Protein AF-A0A1D2MLX6-F1 (afdb_monomer_lite)

InterPro domains:
  IPR011993 PH-like domain superfamily [G3DSA:2.30.29.30] (56-150)
  IPR015482 Syntrophin [PTHR10554] (2-254)

Organism: Orchesella cincta (NCBI:txid48709)

Structure (mmCIF, N/CA/C/O backbone):
data_AF-A0A1D2MLX6-F1
#
_entry.id   AF-A0A1D2MLX6-F1
#
loop_
_atom_site.group_PDB
_atom_site.id
_atom_site.type_symbol
_atom_site.label_atom_id
_atom_site.label_alt_id
_atom_site.label_comp_id
_atom_site.label_asym_id
_atom_site.label_entity_id
_atom_site.label_seq_id
_atom_site.pdbx_PDB_ins_code
_atom_site.Cartn_x
_atom_site.Cartn_y
_atom_site.Cartn_z
_atom_site.occupancy
_atom_site.B_iso_or_equiv
_atom_site.auth_seq_id
_atom_site.auth_comp_id
_atom_site.auth_asym_id
_atom_site.auth_atom_id
_atom_site.pdbx_PDB_model_num
ATOM 1 N N . MET A 1 1 ? -20.801 15.392 20.485 1.00 75.19 1 MET A N 1
ATOM 2 C CA . MET A 1 1 ? -21.095 15.851 21.862 1.00 75.19 1 MET A CA 1
ATOM 3 C C . MET A 1 1 ? -22.462 15.341 22.253 1.00 75.19 1 MET A C 1
ATOM 5 O O . MET A 1 1 ? -23.341 15.331 21.396 1.00 75.19 1 MET A O 1
ATOM 9 N N . ILE A 1 2 ? -22.629 14.982 23.520 1.00 76.12 2 ILE A N 1
ATOM 10 C CA . ILE A 1 2 ? -23.908 14.597 24.123 1.00 76.12 2 ILE A CA 1
ATOM 11 C C . ILE A 1 2 ? -24.163 15.576 25.269 1.00 76.12 2 ILE A C 1
ATOM 13 O O . ILE A 1 2 ? -23.283 15.767 26.107 1.00 76.12 2 ILE A O 1
ATOM 17 N N . ASN A 1 3 ? -25.315 16.248 25.272 1.00 78.06 3 ASN A N 1
ATOM 18 C CA . ASN A 1 3 ? -25.749 17.173 26.331 1.00 78.06 3 ASN A CA 1
ATOM 19 C C . ASN A 1 3 ? -24.685 18.219 26.720 1.00 78.06 3 ASN A C 1
ATOM 21 O O . ASN A 1 3 ? -24.426 18.472 27.891 1.00 78.06 3 ASN A O 1
ATOM 25 N N . GLY A 1 4 ? -24.017 18.805 25.720 1.00 72.44 4 GLY A N 1
ATOM 26 C CA . GLY A 1 4 ? -22.979 19.822 25.937 1.00 72.44 4 GLY A CA 1
ATOM 27 C C . GLY A 1 4 ? -21.588 19.277 26.286 1.00 72.44 4 GLY A C 1
ATOM 28 O O . GLY A 1 4 ? -20.631 20.047 26.270 1.00 72.44 4 GLY A O 1
ATOM 29 N N . ARG A 1 5 ? -21.425 17.964 26.504 1.00 74.25 5 ARG A N 1
ATOM 30 C CA . ARG A 1 5 ? -20.126 17.334 26.788 1.00 74.25 5 ARG A CA 1
ATOM 31 C C . ARG A 1 5 ? -19.517 16.691 25.542 1.00 74.25 5 ARG A C 1
ATOM 33 O O . ARG A 1 5 ? -20.191 16.017 24.756 1.00 74.25 5 ARG A O 1
ATOM 40 N N . LYS A 1 6 ? -18.220 16.911 25.330 1.00 77.38 6 LYS A N 1
ATOM 41 C CA . LYS A 1 6 ? -17.452 16.242 24.272 1.00 77.38 6 LYS A CA 1
ATOM 42 C C . LYS A 1 6 ? -17.155 14.805 24.723 1.00 77.38 6 LYS A C 1
ATOM 44 O O . LYS A 1 6 ? -16.666 14.610 25.826 1.00 77.38 6 LYS A O 1
ATOM 49 N N . ILE A 1 7 ? -17.492 13.830 23.881 1.00 73.31 7 ILE A N 1
ATOM 50 C CA . ILE A 1 7 ? -17.374 12.385 24.162 1.00 73.31 7 ILE A CA 1
ATOM 51 C C . ILE A 1 7 ? -16.462 11.679 23.147 1.00 73.31 7 ILE A C 1
ATOM 53 O O . ILE A 1 7 ? -16.613 10.500 22.876 1.00 73.31 7 ILE A O 1
ATOM 57 N N . THR A 1 8 ? -15.554 12.425 22.518 1.00 66.94 8 THR A N 1
ATOM 58 C CA . THR A 1 8 ? -14.702 11.945 21.416 1.00 66.94 8 THR A CA 1
ATOM 59 C C . THR A 1 8 ? -13.702 10.862 21.820 1.00 66.94 8 THR A C 1
ATOM 61 O O . THR A 1 8 ? -13.172 10.209 20.932 1.00 66.94 8 THR A O 1
ATOM 64 N N . ASN A 1 9 ? -13.488 10.658 23.124 1.00 69.88 9 ASN A N 1
ATOM 65 C CA . ASN A 1 9 ? -12.500 9.728 23.679 1.00 69.88 9 ASN A CA 1
ATOM 66 C C . ASN A 1 9 ? -13.151 8.637 24.553 1.00 69.88 9 ASN A C 1
ATOM 68 O O . ASN A 1 9 ? -12.472 8.050 25.388 1.00 6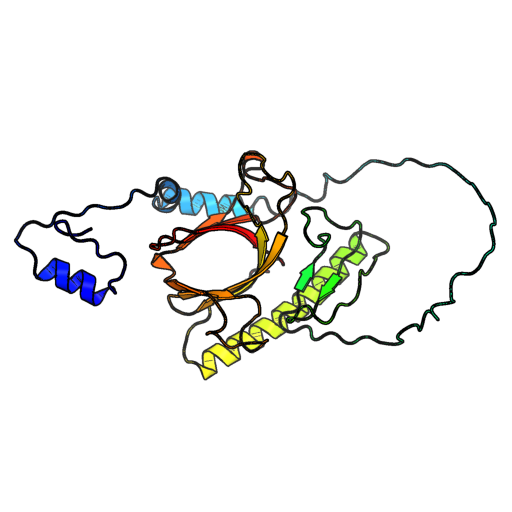9.88 9 ASN A O 1
ATOM 72 N N . LEU A 1 10 ? -14.466 8.429 24.426 1.00 72.44 10 LEU A N 1
ATOM 73 C CA . LEU A 1 10 ? -15.176 7.361 25.132 1.00 72.44 10 LEU A CA 1
ATOM 74 C C . LEU A 1 10 ? -15.302 6.135 24.230 1.00 72.44 10 LEU A C 1
ATOM 76 O O . LEU A 1 10 ? -15.501 6.277 23.020 1.00 72.44 10 LEU A O 1
ATOM 80 N N . ASP A 1 11 ? -15.220 4.950 24.828 1.00 70.81 11 ASP A N 1
ATOM 81 C CA . ASP A 1 11 ? -15.586 3.710 24.147 1.00 70.81 11 ASP A CA 1
ATOM 82 C C . ASP A 1 11 ? -17.115 3.603 23.957 1.00 70.81 11 ASP A C 1
ATOM 84 O O . ASP A 1 11 ? -17.891 4.465 24.389 1.00 70.81 11 ASP A O 1
ATOM 88 N N . HIS A 1 12 ? -17.550 2.563 23.241 1.00 72.69 12 HIS A N 1
ATOM 89 C CA . HIS A 1 12 ? -18.963 2.355 22.927 1.00 72.69 12 HIS A CA 1
ATOM 90 C C . HIS A 1 12 ? -19.825 2.231 24.188 1.00 72.69 12 HIS A C 1
ATOM 92 O O . HIS A 1 12 ? -20.845 2.912 24.293 1.00 72.69 12 HIS A O 1
ATOM 98 N N . ASP A 1 13 ? -19.400 1.413 25.147 1.00 77.31 13 ASP A N 1
ATOM 99 C CA . ASP A 1 13 ? -20.187 1.091 26.337 1.00 77.31 13 ASP A CA 1
ATOM 100 C C . ASP A 1 13 ? -20.323 2.313 27.249 1.00 77.31 13 ASP A C 1
ATOM 102 O O . ASP A 1 13 ? -21.420 2.633 27.707 1.00 77.31 13 ASP A O 1
ATOM 106 N N . GLN A 1 14 ? -19.247 3.084 27.410 1.00 77.69 14 GLN A N 1
ATOM 107 C CA . GLN A 1 14 ? -19.256 4.362 28.118 1.00 77.69 14 GLN A CA 1
ATOM 108 C C . GLN A 1 14 ? -20.171 5.374 27.428 1.00 77.69 14 GLN A C 1
ATOM 110 O O . GLN A 1 14 ? -20.952 6.063 28.086 1.00 77.69 14 GLN A O 1
ATOM 115 N N . ALA A 1 15 ? -20.111 5.486 26.098 1.00 75.75 15 ALA A N 1
ATOM 116 C CA . ALA A 1 15 ? -20.992 6.384 25.356 1.00 75.75 15 ALA A CA 1
ATOM 117 C C . ALA A 1 15 ? -22.474 5.991 25.508 1.00 75.75 15 ALA A C 1
ATOM 119 O O . ALA A 1 15 ? -23.323 6.874 25.651 1.00 75.75 15 ALA A O 1
ATOM 120 N N . VAL A 1 16 ? -22.779 4.689 25.522 1.00 77.62 16 VAL A N 1
ATOM 121 C CA . VAL A 1 16 ? -24.127 4.142 25.751 1.00 77.62 16 VAL A CA 1
ATOM 122 C C . VAL A 1 16 ? -24.597 4.402 27.180 1.00 77.62 16 VAL A C 1
ATOM 124 O O . VAL A 1 16 ? -25.736 4.824 27.379 1.00 77.62 16 VAL A O 1
ATOM 127 N N . GLU A 1 17 ? -23.732 4.241 28.178 1.00 80.31 17 GLU A N 1
ATOM 128 C CA . GLU A 1 17 ? -24.044 4.564 29.572 1.00 80.31 17 GLU A CA 1
ATOM 129 C C . GLU A 1 17 ? -24.386 6.055 29.733 1.00 80.31 17 GLU A C 1
ATOM 131 O O . GLU A 1 17 ? -25.405 6.405 30.329 1.00 80.31 17 GLU A O 1
ATOM 136 N N . TYR A 1 18 ? -23.621 6.949 29.098 1.00 74.81 18 TYR A N 1
ATOM 137 C CA . TYR A 1 18 ? -23.920 8.387 29.092 1.00 74.81 18 TYR A CA 1
ATOM 138 C C . TYR A 1 18 ? -25.253 8.739 28.421 1.00 74.81 18 TYR A C 1
ATOM 140 O O . TYR A 1 18 ? -25.893 9.718 28.815 1.00 74.81 18 TYR A O 1
ATOM 148 N N . LEU A 1 19 ? -25.673 7.970 27.415 1.00 72.56 19 LEU A N 1
ATOM 149 C CA . LEU A 1 19 ? -26.982 8.124 26.781 1.00 72.56 19 LEU A CA 1
ATOM 150 C C . LEU A 1 19 ? -28.104 7.626 27.699 1.00 72.56 19 LEU A C 1
ATOM 152 O O . LEU A 1 19 ? -29.110 8.318 27.848 1.00 72.56 19 LEU A O 1
ATOM 156 N N . ASN A 1 20 ? -27.903 6.486 28.362 1.00 71.44 20 ASN A N 1
ATOM 157 C CA . ASN A 1 20 ? -28.884 5.872 29.260 1.00 71.44 20 ASN A CA 1
ATOM 158 C C . ASN A 1 20 ? -29.116 6.665 30.554 1.00 71.44 20 ASN A C 1
ATOM 160 O O . ASN A 1 20 ? -30.207 6.608 31.113 1.00 71.44 20 ASN A O 1
ATOM 164 N N . VAL A 1 21 ? -28.117 7.413 31.030 1.00 66.44 21 VAL A N 1
ATOM 165 C CA . VAL A 1 21 ? -28.223 8.225 32.259 1.00 66.44 21 VAL A CA 1
ATOM 166 C C . VAL A 1 21 ? -28.873 9.591 32.000 1.00 66.44 21 VAL A C 1
ATOM 168 O O . VAL A 1 21 ? -29.318 10.265 32.931 1.00 66.44 21 VAL A O 1
ATOM 171 N N . SER A 1 22 ? -28.946 10.036 30.745 1.00 59.28 22 SER A N 1
ATOM 172 C CA . SER A 1 22 ? -29.505 11.351 30.442 1.00 59.28 22 SER A CA 1
ATOM 173 C C . SER A 1 22 ? -31.033 11.393 30.529 1.00 59.28 22 SER A C 1
ATOM 175 O O . SER A 1 22 ? -31.724 10.430 30.220 1.00 59.28 22 SER A O 1
ATOM 177 N N . THR A 1 23 ? -31.545 12.541 30.985 1.00 59.06 23 THR A N 1
ATOM 178 C CA . THR A 1 23 ? -32.959 12.957 30.991 1.00 59.06 23 THR A CA 1
ATOM 179 C C . THR A 1 23 ? -33.746 12.482 29.759 1.00 59.06 23 THR A C 1
ATOM 181 O O . THR A 1 23 ? -33.137 12.251 28.719 1.00 59.06 23 THR A O 1
ATOM 184 N N . PRO A 1 24 ? -35.097 12.458 29.785 1.00 74.56 24 PRO A N 1
ATOM 185 C CA . PRO A 1 24 ? -35.929 11.985 28.661 1.00 74.56 24 PRO A CA 1
ATOM 186 C C . PRO A 1 24 ? -35.691 12.694 27.313 1.00 74.56 24 PRO A C 1
ATOM 188 O O . PRO A 1 24 ? -36.262 12.296 26.301 1.00 74.56 24 PRO A O 1
ATOM 191 N N . MET A 1 25 ? -34.859 13.738 27.282 1.00 65.81 25 MET A N 1
ATOM 192 C CA . MET A 1 25 ? -34.360 14.358 26.069 1.00 65.81 25 MET A CA 1
ATOM 193 C C . MET A 1 25 ? -32.825 14.356 26.033 1.00 65.81 25 MET A C 1
ATOM 195 O O . MET A 1 25 ? -32.167 14.775 26.989 1.00 65.81 25 MET A O 1
ATOM 199 N N . VAL A 1 26 ? -32.274 13.941 24.889 1.00 74.12 26 VAL A N 1
ATOM 200 C CA . VAL A 1 26 ? -30.835 13.910 24.599 1.00 74.12 26 VAL A CA 1
ATOM 201 C C . VAL A 1 26 ? -30.520 14.894 23.478 1.00 74.12 26 VAL A C 1
ATOM 203 O O . VAL A 1 26 ? -31.109 14.834 22.401 1.00 74.12 26 VAL A O 1
ATOM 206 N N . THR A 1 27 ? -29.561 15.791 23.704 1.00 76.12 27 THR A N 1
ATOM 207 C CA . THR A 1 27 ? -29.057 16.719 22.683 1.00 76.12 27 THR A CA 1
ATOM 208 C C . THR A 1 27 ? -27.744 16.206 22.103 1.00 76.12 27 THR A C 1
ATOM 210 O O . THR A 1 27 ? -26.714 16.195 22.783 1.00 76.12 27 THR A O 1
ATOM 213 N N . LEU A 1 28 ? -27.760 15.829 20.824 1.00 78.56 28 LEU A N 1
ATOM 214 C CA . LEU A 1 28 ? -26.581 15.373 20.090 1.00 78.56 28 LEU A CA 1
ATOM 215 C C . LEU A 1 28 ? -26.043 16.486 19.189 1.00 78.56 28 LEU A C 1
ATOM 217 O O . LEU A 1 28 ? -26.745 16.996 18.320 1.00 78.56 28 LEU A O 1
ATOM 221 N N . LYS A 1 29 ? -24.765 16.834 19.357 1.00 72.38 29 LYS A N 1
ATOM 222 C CA . LYS A 1 29 ? -24.038 17.701 18.417 1.00 72.38 29 LYS A CA 1
ATOM 223 C C . LYS A 1 29 ? -23.021 16.859 17.663 1.00 72.38 29 LYS A C 1
ATOM 225 O O . LYS A 1 29 ? -22.012 16.439 18.239 1.00 72.38 29 LYS A O 1
ATOM 230 N N . LEU A 1 30 ? -23.315 16.591 16.398 1.00 72.19 30 LEU A N 1
ATOM 231 C CA . LEU A 1 30 ? -22.497 15.773 15.507 1.00 72.19 30 LEU A CA 1
ATOM 232 C C . LEU A 1 30 ? -21.555 16.669 14.696 1.00 72.19 30 LEU A C 1
ATOM 234 O O . LEU A 1 30 ? -21.905 17.798 14.348 1.00 72.19 30 LEU A O 1
ATOM 238 N N . LYS A 1 31 ? -20.356 16.170 14.384 1.00 66.94 31 LYS A N 1
ATOM 239 C CA . LYS A 1 31 ? -19.510 16.780 13.356 1.00 66.94 31 LYS A CA 1
ATOM 240 C C . LYS A 1 31 ? -20.046 16.303 12.010 1.00 66.94 31 LYS A C 1
ATOM 242 O O . LYS A 1 31 ? -20.083 15.104 11.757 1.00 66.94 31 LYS A O 1
ATOM 247 N N . TYR A 1 32 ? -20.512 17.231 11.183 1.00 62.03 32 TYR A N 1
ATOM 248 C CA . TYR A 1 32 ? -20.969 16.898 9.840 1.00 62.03 32 TYR A CA 1
ATOM 249 C C . TYR A 1 32 ? -19.759 16.558 8.965 1.00 62.03 32 TYR A C 1
ATOM 251 O O . TYR A 1 32 ? -18.824 17.353 8.861 1.00 62.03 32 TYR A O 1
ATOM 259 N N . PHE A 1 33 ? -19.780 15.375 8.353 1.00 59.44 33 PHE A N 1
ATOM 260 C CA . PHE A 1 33 ? -18.752 14.902 7.429 1.00 59.44 33 PHE A CA 1
ATOM 261 C C . PHE A 1 33 ? -19.329 14.886 6.006 1.00 59.44 33 PHE A C 1
ATOM 263 O O . PHE A 1 33 ? -19.841 13.856 5.567 1.00 59.44 33 PHE A O 1
ATOM 270 N N . PRO A 1 34 ? -19.288 16.016 5.272 1.00 58.28 34 PRO A N 1
ATOM 271 C CA . PRO A 1 34 ? -19.905 16.127 3.947 1.00 58.28 34 PRO A CA 1
ATOM 272 C C . PRO A 1 34 ? -19.367 15.094 2.951 1.00 58.28 34 PRO A C 1
ATOM 274 O O . PRO A 1 34 ? -20.120 14.599 2.116 1.00 58.28 34 PRO A O 1
ATOM 277 N N . THR A 1 35 ? -18.094 14.717 3.081 1.00 54.47 35 THR A N 1
ATOM 278 C CA . THR A 1 35 ? -17.429 13.719 2.235 1.00 54.47 35 THR A CA 1
ATOM 279 C C . 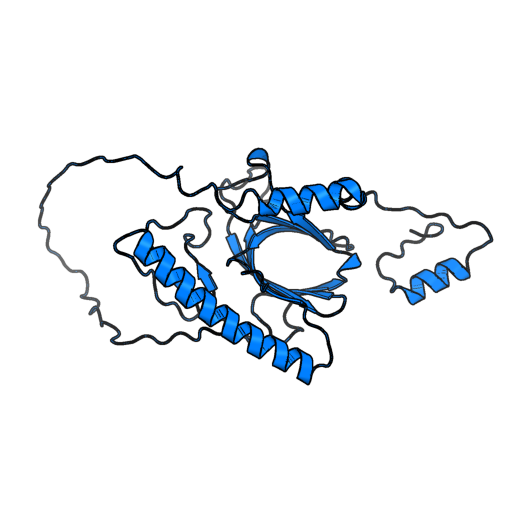THR A 1 35 ? -17.970 12.301 2.433 1.00 54.47 35 THR A C 1
ATOM 281 O O . THR A 1 35 ? -17.820 11.481 1.539 1.00 54.47 35 THR A O 1
ATOM 284 N N . ALA A 1 36 ? -18.627 12.004 3.562 1.00 57.06 36 ALA A N 1
ATOM 285 C CA . ALA A 1 36 ? -19.203 10.687 3.844 1.00 57.06 36 ALA A CA 1
ATOM 286 C C . ALA A 1 36 ? -20.579 10.474 3.178 1.00 57.06 36 ALA A C 1
ATOM 288 O O . ALA A 1 36 ? -21.039 9.343 3.052 1.00 57.06 36 ALA A O 1
ATOM 289 N N . LYS A 1 37 ? -21.242 11.549 2.725 1.00 60.41 37 LYS A N 1
ATOM 290 C CA . LYS A 1 37 ? -22.614 11.520 2.187 1.00 60.41 37 LYS A CA 1
ATOM 291 C C . LYS A 1 37 ? -22.839 10.514 1.038 1.00 60.41 37 LYS A C 1
ATOM 293 O O . LYS A 1 37 ? -23.876 9.855 1.073 1.00 60.41 37 LYS A O 1
ATOM 298 N N . PRO A 1 38 ? -21.918 10.338 0.067 1.00 55.31 38 PRO A N 1
ATOM 299 C CA . PRO A 1 38 ? -22.094 9.359 -1.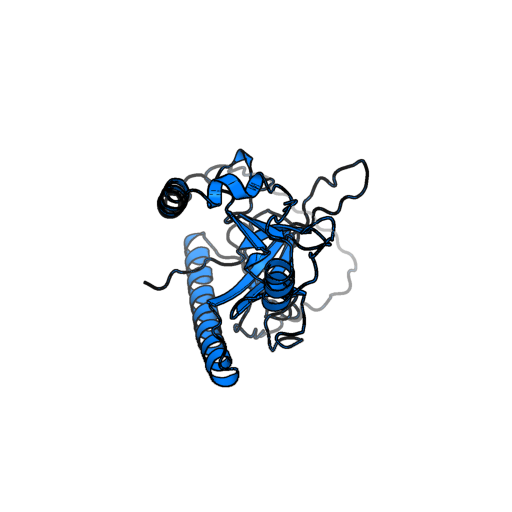011 1.00 55.31 38 PRO A CA 1
ATOM 300 C C . PRO A 1 38 ? -22.075 7.901 -0.527 1.00 55.31 38 PRO A C 1
ATOM 302 O O . PRO A 1 38 ? -22.683 7.034 -1.144 1.00 55.31 38 PRO A O 1
ATOM 305 N N . PHE A 1 39 ? -21.402 7.632 0.595 1.00 51.25 39 PHE A N 1
ATOM 306 C CA . PHE A 1 39 ? -21.172 6.283 1.128 1.00 51.25 39 PHE A CA 1
ATOM 307 C C . PHE A 1 39 ? -22.304 5.780 2.025 1.00 51.25 39 PHE A C 1
ATOM 309 O O . PHE A 1 39 ? -22.342 4.605 2.366 1.00 51.25 39 PHE A O 1
ATOM 316 N N . LEU A 1 40 ? -23.220 6.669 2.411 1.00 56.62 40 LEU A N 1
ATOM 317 C CA . LEU A 1 40 ? -24.357 6.356 3.277 1.00 56.62 40 LEU A CA 1
ATOM 318 C C . LEU A 1 40 ? -25.633 6.040 2.483 1.00 56.62 40 LEU A C 1
ATOM 320 O O . LEU A 1 40 ? -26.647 5.702 3.092 1.00 56.62 40 LEU A O 1
ATOM 324 N N . SER A 1 41 ? -25.612 6.167 1.147 1.00 55.53 41 SER A N 1
ATOM 325 C CA . SER A 1 41 ? -26.752 5.797 0.304 1.00 55.53 41 SER A CA 1
ATOM 326 C C . SER A 1 41 ? -26.545 4.398 -0.308 1.00 55.53 41 SER A C 1
ATOM 328 O O . SER A 1 41 ? -25.585 4.195 -1.060 1.00 55.53 41 SER A O 1
ATOM 330 N N . PRO A 1 42 ? -27.436 3.425 -0.026 1.00 49.66 42 PRO A N 1
ATOM 331 C CA . PRO A 1 42 ? -27.297 2.052 -0.522 1.00 49.66 42 PRO A CA 1
ATOM 332 C C . PRO A 1 42 ? -27.215 1.969 -2.054 1.00 49.66 42 PRO A C 1
ATOM 334 O O . PRO A 1 42 ? -26.480 1.162 -2.612 1.00 49.66 42 PRO A O 1
ATOM 337 N N . THR A 1 43 ? -27.931 2.853 -2.753 1.00 49.19 43 THR A N 1
ATOM 338 C CA . THR A 1 43 ? -28.001 2.881 -4.221 1.00 49.19 43 THR A CA 1
ATOM 339 C C . THR A 1 43 ? -26.717 3.403 -4.875 1.00 49.19 43 THR A C 1
ATOM 341 O O . THR A 1 43 ? -26.414 3.027 -6.003 1.00 49.19 43 THR A O 1
ATOM 344 N N . GLN A 1 44 ? -25.935 4.255 -4.199 1.00 51.19 44 GLN A N 1
ATOM 345 C CA . GLN A 1 44 ? -24.649 4.728 -4.733 1.00 51.19 44 GLN A CA 1
ATOM 346 C C . GLN A 1 44 ? -23.503 3.763 -4.424 1.00 51.19 44 GLN A C 1
ATOM 348 O O . GLN A 1 44 ? -22.587 3.670 -5.234 1.00 51.19 44 GLN A O 1
ATOM 353 N N . GLN A 1 45 ? -23.567 3.001 -3.323 1.00 49.62 45 GLN A N 1
ATOM 354 C CA . GLN A 1 45 ? -22.585 1.946 -3.038 1.00 49.62 45 GLN A CA 1
ATOM 355 C C . GLN A 1 45 ? -22.544 0.896 -4.158 1.00 49.62 45 GLN A C 1
ATOM 357 O O . GLN A 1 45 ? -21.463 0.575 -4.643 1.00 49.62 45 GLN A O 1
ATOM 362 N N . GLN A 1 46 ? -23.710 0.433 -4.621 1.00 43.75 46 GLN A N 1
ATOM 363 C CA . GLN A 1 46 ? -23.817 -0.572 -5.685 1.00 43.75 46 GLN A CA 1
ATOM 364 C C . GLN A 1 46 ? -23.236 -0.071 -7.024 1.00 43.75 46 GLN A C 1
ATOM 366 O O . GLN A 1 46 ? -22.415 -0.744 -7.640 1.00 43.75 46 GLN A O 1
ATOM 371 N N . ASN A 1 47 ? -23.573 1.162 -7.421 1.00 45.31 47 ASN A N 1
ATOM 372 C CA . ASN A 1 47 ? -23.083 1.767 -8.667 1.00 45.31 47 ASN A CA 1
ATOM 373 C C . ASN A 1 47 ? -21.571 2.068 -8.639 1.00 45.31 47 ASN A C 1
ATOM 375 O O . ASN A 1 47 ? -20.899 1.971 -9.667 1.00 45.31 47 ASN A O 1
ATOM 379 N N . LEU A 1 48 ? -21.015 2.421 -7.472 1.00 44.34 48 LEU A N 1
ATOM 380 C CA . LEU A 1 48 ? -19.569 2.590 -7.308 1.00 44.34 48 LEU A CA 1
ATOM 381 C C . LEU A 1 48 ? -18.849 1.251 -7.496 1.00 44.34 48 LEU A C 1
ATOM 383 O O . LEU A 1 48 ? -17.894 1.193 -8.261 1.00 44.34 48 LEU A O 1
ATOM 387 N N . ILE A 1 49 ? -19.339 0.172 -6.879 1.00 42.25 49 ILE A N 1
ATOM 388 C CA . ILE A 1 49 ? -18.753 -1.173 -7.000 1.00 42.25 49 ILE A CA 1
ATOM 389 C C . ILE A 1 49 ? -18.785 -1.667 -8.457 1.00 42.25 49 ILE A C 1
ATOM 391 O O . ILE A 1 49 ? -17.769 -2.142 -8.955 1.00 42.25 49 ILE A O 1
ATOM 395 N N . GLU A 1 50 ? -19.907 -1.497 -9.162 1.00 33.88 50 GLU A N 1
ATOM 396 C CA . GLU A 1 50 ? -20.077 -1.968 -10.548 1.00 33.88 50 GLU A CA 1
ATOM 397 C C . GLU A 1 50 ? -19.240 -1.168 -11.565 1.00 33.88 50 GLU A C 1
ATOM 399 O O . GLU A 1 50 ? -18.625 -1.751 -12.459 1.00 33.88 50 GLU A O 1
ATOM 404 N N . SER A 1 51 ? -19.118 0.155 -11.395 1.00 41.19 51 SER A N 1
ATOM 405 C CA . SER A 1 51 ? -18.245 0.984 -12.247 1.00 41.19 51 SER A CA 1
ATOM 406 C C . SER A 1 51 ? -16.750 0.675 -12.059 1.00 41.19 51 SER A C 1
ATOM 408 O O . SER A 1 51 ? -15.996 0.682 -13.034 1.00 41.19 51 SER A O 1
ATOM 410 N N . ASN A 1 52 ? -16.339 0.313 -10.837 1.00 38.25 52 ASN A N 1
ATOM 411 C CA . ASN A 1 52 ? -14.956 -0.035 -10.490 1.00 38.25 52 ASN A CA 1
ATOM 412 C C . ASN A 1 52 ? -14.465 -1.338 -11.147 1.00 38.25 52 ASN A C 1
ATOM 414 O O . ASN A 1 52 ? -13.264 -1.491 -11.345 1.00 38.25 52 ASN A O 1
ATOM 418 N N . LEU A 1 53 ? -15.373 -2.258 -11.496 1.00 34.28 53 LEU A N 1
ATOM 419 C CA . LEU A 1 53 ? -15.054 -3.521 -12.181 1.00 34.28 53 LEU A CA 1
ATOM 420 C C . LEU A 1 53 ? -14.871 -3.334 -13.696 1.00 34.28 53 LEU A C 1
ATOM 422 O O . LEU A 1 53 ? -14.043 -3.997 -14.309 1.00 34.28 53 LEU A O 1
ATOM 426 N N . SER A 1 54 ? -15.632 -2.420 -14.303 1.00 30.94 54 SER A N 1
ATOM 427 C CA . SER A 1 54 ? -15.689 -2.247 -15.765 1.00 30.94 54 SER A CA 1
ATOM 428 C C . SER A 1 54 ? -14.578 -1.378 -16.370 1.00 30.94 54 SER A C 1
ATOM 430 O O . SER A 1 54 ? -14.293 -1.487 -17.559 1.00 30.94 54 SER A O 1
ATOM 432 N N . ASN A 1 55 ? -13.925 -0.530 -15.570 1.00 31.25 55 ASN A N 1
ATOM 433 C CA . ASN A 1 55 ? -12.893 0.402 -16.048 1.00 31.25 55 ASN A CA 1
ATOM 434 C C . ASN A 1 55 ? -11.466 -0.191 -16.010 1.00 31.25 55 ASN A C 1
ATOM 436 O O . ASN A 1 55 ? -10.484 0.528 -16.187 1.00 31.25 55 ASN A O 1
ATOM 440 N N . TRP A 1 56 ? -11.363 -1.491 -15.724 1.00 41.38 56 TRP A N 1
ATOM 441 C CA . TRP A 1 56 ? -10.127 -2.226 -15.450 1.00 41.38 56 TRP A CA 1
ATOM 442 C C . TRP A 1 56 ? -9.404 -2.716 -16.722 1.00 41.38 56 TRP A C 1
ATOM 444 O O . TRP A 1 56 ? -8.177 -2.701 -16.765 1.00 41.38 56 TRP A O 1
ATOM 454 N N . ASP A 1 57 ? -10.142 -3.069 -17.782 1.00 32.94 57 ASP A N 1
ATOM 455 C CA . ASP A 1 57 ? -9.581 -3.709 -18.990 1.00 32.94 57 ASP A CA 1
ATOM 456 C C . ASP A 1 57 ? -9.147 -2.730 -20.103 1.00 32.94 57 ASP A C 1
ATOM 458 O O . ASP A 1 57 ? -8.571 -3.143 -21.106 1.00 32.94 57 ASP A O 1
ATOM 462 N N . ALA A 1 58 ? -9.410 -1.425 -19.971 1.00 34.19 58 ALA A N 1
ATOM 463 C CA . ALA A 1 58 ? -9.375 -0.501 -21.115 1.00 34.19 58 ALA A CA 1
ATOM 464 C C . ALA A 1 58 ? -8.091 0.345 -21.284 1.00 34.19 58 ALA A C 1
ATOM 466 O O . ALA A 1 58 ? -8.056 1.216 -22.151 1.00 34.19 58 ALA A O 1
ATOM 467 N N . VAL A 1 59 ? -7.036 0.152 -20.481 1.00 43.81 59 VAL A N 1
ATOM 468 C CA . VAL A 1 59 ? -5.912 1.124 -20.409 1.00 43.81 59 VAL A CA 1
ATOM 469 C C . VAL A 1 59 ? -4.608 0.629 -21.059 1.00 43.81 59 VAL A C 1
ATOM 471 O O . VAL A 1 59 ? -3.537 1.167 -20.791 1.00 43.81 59 VAL A O 1
ATOM 474 N N . GLU A 1 60 ? -4.664 -0.362 -21.955 1.00 40.00 60 GLU A N 1
ATOM 475 C CA . GLU A 1 60 ? -3.468 -0.816 -22.693 1.00 40.00 60 GLU A CA 1
ATOM 476 C C . GLU A 1 60 ? -3.161 0.006 -23.968 1.00 40.00 60 GLU A C 1
ATOM 478 O O . GLU A 1 60 ? -2.048 -0.057 -24.481 1.00 40.00 60 GLU A O 1
ATOM 483 N N . GLU A 1 61 ? -4.081 0.854 -24.455 1.00 36.69 61 GLU A N 1
ATOM 484 C CA . GLU A 1 61 ? -3.925 1.516 -25.770 1.00 36.69 61 GLU A CA 1
ATOM 485 C C . GLU A 1 61 ? -3.385 2.964 -25.770 1.00 36.69 61 GLU A C 1
ATOM 487 O O . GLU A 1 61 ? -3.138 3.519 -26.840 1.00 36.69 61 GLU A O 1
ATOM 492 N N . ALA A 1 62 ? -3.135 3.607 -24.623 1.00 36.31 62 ALA A N 1
ATOM 493 C CA . ALA A 1 62 ? -2.805 5.046 -24.611 1.00 36.31 62 ALA A CA 1
ATOM 494 C C . ALA A 1 62 ? -1.299 5.401 -24.596 1.00 36.31 62 ALA A C 1
ATOM 496 O O . ALA A 1 62 ? -0.953 6.577 -24.708 1.00 36.31 62 ALA A O 1
ATOM 497 N N . ALA A 1 63 ? -0.387 4.430 -24.484 1.00 36.62 63 ALA A N 1
ATOM 498 C CA . ALA A 1 63 ? 1.061 4.681 -24.411 1.00 36.62 63 ALA A CA 1
ATOM 499 C C . ALA A 1 63 ? 1.782 4.341 -25.728 1.00 36.62 63 ALA A C 1
ATOM 501 O O . ALA A 1 63 ? 2.736 3.567 -25.758 1.00 36.62 63 ALA A O 1
ATOM 502 N N . GLY A 1 64 ? 1.316 4.916 -26.836 1.00 32.97 64 GLY A N 1
ATOM 503 C CA . GLY A 1 64 ? 1.952 4.797 -28.144 1.00 32.97 64 GLY A CA 1
ATOM 504 C C . GLY A 1 64 ? 2.321 6.165 -28.709 1.00 32.97 64 GLY A C 1
ATOM 505 O O . GLY A 1 64 ? 1.454 7.026 -28.815 1.00 32.97 64 GLY A O 1
ATOM 506 N N . HIS A 1 65 ? 3.573 6.282 -29.165 1.00 33.38 65 HIS A N 1
ATOM 507 C CA . HIS A 1 65 ? 4.205 7.373 -29.929 1.00 33.38 65 HIS A CA 1
ATOM 508 C C . HIS A 1 65 ? 5.034 8.371 -29.113 1.00 33.38 65 HIS A C 1
ATOM 510 O O . HIS A 1 65 ? 4.508 9.308 -28.531 1.00 33.38 65 HIS A O 1
ATOM 516 N N . ASN A 1 66 ? 6.361 8.193 -29.168 1.00 32.72 66 ASN A N 1
ATOM 517 C CA . ASN A 1 66 ? 7.302 9.224 -29.625 1.00 32.72 66 ASN A CA 1
ATOM 518 C C . ASN A 1 66 ? 8.659 8.573 -29.960 1.00 32.72 66 ASN A C 1
ATOM 520 O O . ASN A 1 66 ? 9.473 8.302 -29.082 1.00 32.72 66 ASN A O 1
ATOM 524 N N . ASN A 1 67 ? 8.888 8.319 -31.252 1.00 32.69 67 ASN A N 1
ATOM 525 C CA . ASN A 1 67 ? 10.205 8.011 -31.811 1.00 32.69 67 ASN A CA 1
ATOM 526 C C . ASN A 1 67 ? 10.909 9.330 -32.153 1.00 32.69 67 ASN A C 1
ATOM 528 O O . ASN A 1 67 ? 10.392 10.105 -32.955 1.00 32.69 67 ASN A O 1
ATOM 532 N N . ALA A 1 68 ? 12.111 9.543 -31.623 1.00 31.67 68 ALA A N 1
ATOM 533 C CA . ALA A 1 68 ? 13.055 10.512 -32.167 1.00 31.67 68 ALA A CA 1
ATOM 534 C C . ALA A 1 68 ? 14.468 9.915 -32.140 1.00 31.67 68 ALA A C 1
ATOM 536 O O . ALA A 1 68 ? 15.120 9.810 -31.106 1.00 31.67 68 ALA A O 1
ATOM 537 N N . THR A 1 69 ? 14.911 9.488 -33.318 1.00 32.53 69 THR A N 1
ATOM 538 C CA . THR A 1 69 ? 16.291 9.134 -33.652 1.00 32.53 69 THR A CA 1
ATOM 539 C C . THR A 1 69 ? 17.121 10.411 -33.815 1.00 32.53 69 THR A C 1
ATOM 541 O O . THR A 1 69 ? 16.643 11.354 -34.440 1.00 32.53 69 THR A O 1
ATOM 544 N N . THR A 1 70 ? 18.363 10.432 -33.318 1.00 30.92 70 THR A N 1
ATOM 545 C CA . THR A 1 70 ? 19.617 10.799 -34.032 1.00 30.92 70 THR A CA 1
ATOM 546 C C . THR A 1 70 ? 20.712 11.274 -33.069 1.00 30.92 70 THR A C 1
ATOM 548 O O . THR A 1 70 ? 20.444 12.008 -32.126 1.00 30.92 70 THR A O 1
ATOM 551 N N . GLY A 1 71 ? 21.967 10.902 -33.365 1.00 29.06 71 GLY A N 1
ATOM 552 C CA . GLY A 1 71 ? 23.138 11.683 -32.946 1.00 29.06 71 GLY A CA 1
ATOM 553 C C . GLY A 1 71 ? 24.337 10.888 -32.434 1.00 29.06 71 GLY A C 1
ATOM 554 O O . GLY A 1 71 ? 24.549 10.787 -31.234 1.00 29.06 71 GLY A O 1
ATOM 555 N N . SER A 1 72 ? 25.152 10.379 -33.358 1.00 33.88 72 SER A N 1
ATOM 556 C CA . SER A 1 72 ? 26.523 9.909 -33.118 1.00 33.88 72 SER A CA 1
ATOM 557 C C . SER A 1 72 ? 27.417 11.019 -32.540 1.00 33.88 72 SER A C 1
ATOM 559 O O . SER A 1 72 ? 27.353 12.155 -33.005 1.00 33.88 72 SER A O 1
ATOM 561 N N . GLY A 1 73 ? 28.315 10.677 -31.611 1.00 28.56 73 GLY A N 1
ATOM 562 C CA . GLY A 1 73 ? 29.347 11.585 -31.106 1.00 28.56 73 GLY A CA 1
ATOM 563 C C . GLY A 1 73 ? 30.308 10.895 -30.142 1.00 28.56 73 GLY A C 1
ATOM 564 O O . GLY A 1 73 ? 30.110 10.931 -28.933 1.00 28.56 73 GLY A O 1
ATOM 565 N N . ALA A 1 74 ? 31.348 10.261 -30.682 1.00 33.47 74 ALA A N 1
ATOM 566 C CA . ALA A 1 74 ? 32.523 9.860 -29.918 1.00 33.47 74 ALA A CA 1
ATOM 567 C C . ALA A 1 74 ? 33.279 11.105 -29.426 1.00 33.47 74 ALA A C 1
ATOM 569 O O . ALA A 1 74 ? 33.432 12.053 -30.193 1.00 33.47 74 ALA A O 1
ATOM 570 N N . ASN A 1 75 ? 33.804 11.075 -28.198 1.00 32.75 75 ASN A N 1
ATOM 571 C CA . ASN A 1 75 ? 35.065 11.736 -27.869 1.00 32.75 75 ASN A CA 1
ATOM 572 C C . ASN A 1 75 ? 35.681 11.172 -26.584 1.00 32.75 75 ASN A C 1
ATOM 574 O O . ASN A 1 75 ? 35.035 11.062 -25.546 1.00 32.75 75 ASN A O 1
ATOM 578 N N . ASN A 1 76 ? 36.961 10.829 -26.708 1.00 36.72 76 ASN A N 1
ATOM 579 C CA . ASN A 1 76 ? 37.852 10.402 -25.643 1.00 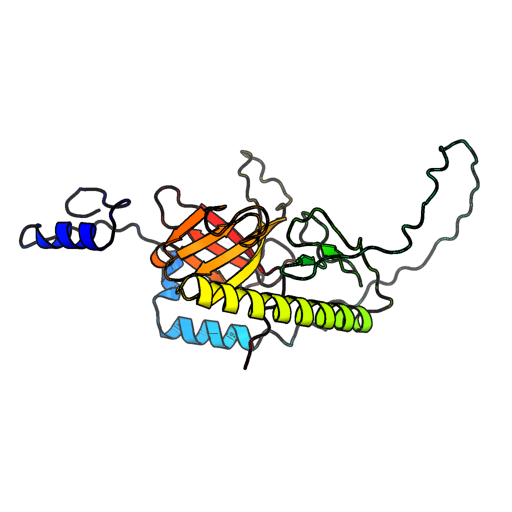36.72 76 ASN A CA 1
ATOM 580 C C . ASN A 1 76 ? 38.251 11.590 -24.765 1.00 36.72 76 ASN A C 1
ATOM 582 O O . ASN A 1 76 ? 38.731 12.595 -25.288 1.00 36.72 76 ASN A O 1
ATOM 586 N N . THR A 1 77 ? 38.230 11.399 -23.448 1.00 32.56 77 THR A N 1
ATOM 587 C CA . THR A 1 77 ? 39.120 12.125 -22.534 1.00 32.56 77 THR A CA 1
ATOM 588 C C . THR A 1 77 ? 39.422 11.265 -21.313 1.00 32.56 77 THR A C 1
ATOM 590 O O . THR A 1 77 ? 38.572 10.983 -20.476 1.00 32.56 77 THR A O 1
ATOM 593 N N . THR A 1 78 ? 40.674 10.831 -21.236 1.00 36.22 78 THR A N 1
ATOM 594 C CA . THR A 1 78 ? 41.310 10.216 -20.074 1.00 36.22 78 THR A CA 1
ATOM 595 C C . THR A 1 78 ? 41.507 11.261 -18.975 1.00 36.22 78 THR A C 1
ATOM 597 O O . THR A 1 78 ? 42.105 12.299 -19.253 1.00 36.22 78 THR A O 1
ATOM 600 N N . ASN A 1 79 ? 41.070 10.985 -17.741 1.00 34.59 79 ASN A N 1
ATOM 601 C CA . ASN A 1 79 ? 41.962 10.967 -16.572 1.00 34.59 79 ASN A CA 1
ATOM 602 C C . ASN A 1 79 ? 41.231 10.665 -15.251 1.00 34.59 79 ASN A C 1
ATOM 604 O O . ASN A 1 79 ? 40.299 11.353 -14.851 1.00 34.59 79 ASN A O 1
ATOM 608 N N . THR A 1 80 ? 41.770 9.648 -14.571 1.00 39.19 80 THR A N 1
ATOM 609 C CA . THR A 1 80 ? 41.828 9.470 -13.111 1.00 39.19 80 THR A CA 1
ATOM 610 C C . THR A 1 80 ? 40.513 9.579 -12.339 1.00 39.19 80 THR A C 1
ATOM 612 O O . THR A 1 80 ? 40.347 10.461 -11.499 1.00 39.19 80 THR A O 1
ATOM 615 N N . ALA A 1 81 ? 39.627 8.608 -12.535 1.00 36.66 81 ALA A N 1
ATOM 616 C CA . ALA A 1 81 ? 38.739 8.168 -11.469 1.00 36.66 81 ALA A CA 1
ATOM 617 C C . ALA A 1 81 ? 39.299 6.850 -10.936 1.00 36.66 81 ALA A C 1
ATOM 619 O O . ALA A 1 81 ? 39.605 5.942 -11.709 1.00 36.66 81 ALA A O 1
ATOM 620 N N . THR A 1 82 ? 39.489 6.780 -9.621 1.00 37.31 82 THR A N 1
ATOM 621 C CA . THR A 1 82 ? 39.644 5.533 -8.873 1.00 37.31 82 THR A CA 1
ATOM 622 C C . THR A 1 82 ? 38.717 4.493 -9.480 1.00 37.31 82 THR A C 1
ATOM 624 O O . THR A 1 82 ? 37.503 4.698 -9.475 1.00 37.31 82 THR A O 1
ATOM 627 N N . VAL A 1 83 ? 39.288 3.428 -10.043 1.00 43.22 83 VAL A N 1
ATOM 628 C CA . VAL A 1 83 ? 38.524 2.268 -10.490 1.00 43.22 83 VAL A CA 1
ATOM 629 C C . VAL A 1 83 ? 37.885 1.712 -9.225 1.00 43.22 83 VAL A C 1
ATOM 631 O O . VAL A 1 83 ? 38.507 0.970 -8.467 1.00 43.22 83 VAL A O 1
ATOM 634 N N . ALA A 1 84 ? 36.668 2.169 -8.934 1.00 47.34 84 ALA A N 1
ATOM 635 C CA . ALA A 1 84 ? 35.738 1.407 -8.141 1.00 47.34 84 ALA A CA 1
ATOM 636 C C . ALA A 1 84 ? 35.634 0.103 -8.916 1.00 47.34 84 ALA A C 1
ATOM 638 O O . ALA A 1 84 ? 35.067 0.078 -10.006 1.00 47.34 84 ALA A O 1
ATOM 639 N N . ASN A 1 85 ? 36.337 -0.922 -8.440 1.00 42.28 85 ASN A N 1
ATOM 640 C CA . ASN A 1 85 ? 36.192 -2.254 -8.982 1.00 42.28 85 ASN A CA 1
ATOM 641 C C . ASN A 1 85 ? 34.695 -2.534 -8.924 1.00 42.28 85 ASN A C 1
ATOM 643 O O . ASN A 1 85 ? 34.137 -2.644 -7.831 1.00 42.28 85 ASN A O 1
ATOM 647 N N . GLU A 1 86 ? 34.057 -2.560 -10.093 1.00 52.09 86 GLU A N 1
ATOM 648 C CA . GLU A 1 86 ? 32.724 -3.100 -10.294 1.00 52.09 86 GLU A CA 1
ATOM 649 C C . GLU A 1 86 ? 32.823 -4.574 -9.903 1.00 52.09 86 GLU A C 1
ATOM 651 O O . GLU A 1 86 ? 33.092 -5.462 -10.710 1.00 52.09 86 GLU A O 1
ATOM 656 N N . CYS A 1 87 ? 32.744 -4.820 -8.599 1.00 50.53 87 CYS A N 1
ATOM 657 C CA . CYS A 1 87 ? 32.588 -6.140 -8.048 1.00 50.53 87 CYS A CA 1
ATOM 658 C C . CYS A 1 87 ? 31.170 -6.527 -8.431 1.00 50.53 87 CYS A C 1
ATOM 660 O O . CYS A 1 87 ? 30.209 -6.085 -7.804 1.00 50.53 87 CYS A O 1
ATOM 662 N N . TRP A 1 88 ? 31.043 -7.265 -9.530 1.00 54.78 88 TRP A N 1
ATOM 663 C CA . TRP A 1 88 ? 29.818 -7.970 -9.850 1.00 54.78 88 TRP A CA 1
ATOM 664 C C . TRP A 1 88 ? 29.499 -8.845 -8.636 1.00 54.78 88 TRP A C 1
ATOM 666 O O . TRP A 1 88 ? 30.153 -9.862 -8.414 1.00 54.78 88 TRP A O 1
ATOM 676 N N . GLU A 1 89 ? 28.558 -8.412 -7.795 1.00 57.16 89 GLU A N 1
ATOM 677 C CA . GLU A 1 89 ? 27.982 -9.283 -6.779 1.00 57.16 89 GLU A CA 1
ATOM 678 C C . GLU A 1 89 ? 27.283 -10.409 -7.541 1.00 57.16 89 GLU A C 1
ATOM 680 O O . GLU A 1 89 ? 26.276 -10.192 -8.213 1.00 57.16 89 GLU A O 1
ATOM 685 N N . THR A 1 90 ? 27.883 -11.599 -7.514 1.00 66.75 90 THR A N 1
ATOM 686 C CA . THR A 1 90 ? 27.498 -12.727 -8.373 1.00 66.75 90 THR A CA 1
ATOM 687 C C . THR A 1 90 ? 26.073 -13.215 -8.103 1.00 66.75 90 THR A C 1
ATOM 689 O O . THR A 1 90 ? 25.477 -13.869 -8.954 1.00 66.75 90 THR A O 1
ATOM 692 N N . GLU A 1 91 ? 25.506 -12.894 -6.939 1.00 79.44 91 GLU A N 1
ATOM 693 C CA . GLU A 1 91 ? 24.174 -13.330 -6.544 1.00 79.44 91 GLU A CA 1
ATOM 694 C C . GLU A 1 91 ? 23.620 -12.456 -5.415 1.00 79.44 91 GLU A C 1
ATOM 696 O O . GLU A 1 91 ? 24.310 -12.179 -4.433 1.00 79.44 91 GLU A O 1
ATOM 701 N N . LYS A 1 92 ? 22.348 -12.059 -5.528 1.00 82.00 92 LYS A N 1
ATOM 702 C CA . LYS A 1 92 ? 21.625 -11.347 -4.472 1.00 82.00 92 LYS A CA 1
ATOM 703 C C . LYS A 1 92 ? 20.299 -12.036 -4.194 1.00 82.00 92 LYS A C 1
ATOM 705 O O . LYS A 1 92 ? 19.468 -12.179 -5.086 1.00 82.00 92 LYS A O 1
ATOM 710 N N . SER A 1 93 ? 20.095 -12.432 -2.942 1.00 89.81 93 SER A N 1
ATOM 711 C CA . SER A 1 93 ? 18.851 -13.048 -2.473 1.00 89.81 93 SER A CA 1
ATOM 712 C C . SER A 1 93 ? 17.965 -12.022 -1.770 1.00 89.81 93 SER A C 1
ATOM 714 O O . SER A 1 93 ? 18.451 -11.235 -0.960 1.00 89.81 93 SER A O 1
ATOM 716 N N . ILE A 1 94 ? 16.662 -12.037 -2.067 1.00 92.44 94 ILE A N 1
ATOM 717 C CA . ILE A 1 94 ? 15.671 -11.116 -1.488 1.00 92.44 94 ILE A CA 1
ATOM 718 C C . ILE A 1 94 ? 14.498 -11.933 -0.948 1.00 92.44 94 ILE A C 1
ATOM 720 O O . ILE A 1 94 ? 13.860 -12.652 -1.721 1.00 92.44 94 ILE A O 1
ATOM 724 N N . PRO A 1 95 ? 14.175 -11.826 0.352 1.00 92.81 95 PRO A N 1
ATOM 725 C CA . PRO A 1 95 ? 12.972 -12.435 0.903 1.00 92.81 95 PRO A CA 1
ATOM 726 C C . PRO A 1 95 ? 11.717 -11.832 0.260 1.00 92.81 95 PRO A C 1
ATOM 728 O O . PRO A 1 95 ? 11.537 -10.617 0.276 1.00 92.81 95 PRO A O 1
ATOM 731 N N . LEU A 1 96 ? 10.843 -12.681 -0.289 1.00 93.50 96 LEU A N 1
ATOM 732 C CA . LEU A 1 96 ? 9.629 -12.235 -0.985 1.00 93.50 96 LEU A CA 1
ATOM 733 C C . LEU A 1 96 ? 8.403 -12.083 -0.074 1.00 93.50 96 LEU A C 1
ATOM 735 O O . LEU A 1 96 ? 7.428 -11.451 -0.470 1.00 93.50 96 LEU A O 1
ATOM 739 N N . MET A 1 97 ? 8.429 -12.627 1.145 1.00 93.56 97 MET A N 1
ATOM 740 C CA . MET A 1 97 ? 7.331 -12.433 2.096 1.00 93.56 97 MET A CA 1
ATOM 741 C C . MET A 1 97 ? 7.207 -10.941 2.430 1.00 93.56 97 MET A C 1
ATOM 743 O O . MET A 1 97 ? 8.158 -10.324 2.904 1.00 93.56 97 MET A O 1
ATOM 747 N N . PHE A 1 98 ? 6.045 -10.366 2.124 1.00 93.56 98 PHE A N 1
ATOM 748 C CA . PHE A 1 98 ? 5.758 -8.933 2.149 1.00 93.56 98 PHE A CA 1
ATOM 749 C C . PHE A 1 98 ? 6.786 -8.055 1.418 1.00 93.56 98 PHE A C 1
ATOM 751 O O . PHE A 1 98 ? 6.968 -6.894 1.777 1.00 93.56 98 PHE A O 1
ATOM 758 N N . ALA A 1 99 ? 7.439 -8.563 0.372 1.00 94.69 99 ALA A N 1
ATOM 759 C CA . ALA A 1 99 ? 8.270 -7.725 -0.483 1.00 94.69 99 ALA A CA 1
ATOM 760 C C . ALA A 1 99 ? 7.431 -6.665 -1.218 1.00 94.69 99 ALA A C 1
ATOM 762 O O . ALA A 1 99 ? 6.277 -6.894 -1.592 1.00 94.69 99 ALA A O 1
ATOM 763 N N . LEU A 1 100 ? 8.031 -5.501 -1.449 1.00 93.38 100 LEU A N 1
ATOM 764 C CA . LEU A 1 100 ? 7.459 -4.411 -2.227 1.00 93.38 100 LEU A CA 1
ATOM 765 C C . LEU A 1 100 ? 7.945 -4.511 -3.675 1.00 93.38 100 LEU A C 1
ATOM 767 O O . LEU A 1 100 ? 9.108 -4.233 -3.968 1.00 93.38 100 LEU A O 1
ATOM 771 N N . LEU A 1 101 ? 7.042 -4.859 -4.590 1.00 93.62 101 LEU A N 1
ATOM 772 C CA . LEU A 1 101 ? 7.272 -4.756 -6.030 1.00 93.62 101 LEU A CA 1
ATOM 773 C C . LEU A 1 101 ? 6.768 -3.398 -6.523 1.00 93.62 101 LEU A C 1
ATOM 775 O O . LEU A 1 101 ? 5.616 -3.042 -6.289 1.00 93.62 101 LEU A O 1
ATOM 779 N N . THR A 1 102 ? 7.607 -2.633 -7.223 1.00 91.00 102 THR A N 1
ATOM 780 C CA . THR A 1 102 ? 7.216 -1.322 -7.760 1.00 91.00 102 THR A CA 1
ATOM 781 C C . THR A 1 102 ? 7.798 -1.047 -9.140 1.00 91.00 102 THR A C 1
ATOM 783 O O . THR A 1 102 ? 8.944 -1.374 -9.447 1.00 91.00 102 THR A O 1
ATOM 786 N N . ARG A 1 103 ? 7.002 -0.375 -9.975 1.00 90.81 103 ARG A N 1
ATOM 787 C CA . ARG A 1 103 ? 7.443 0.220 -11.245 1.00 90.81 103 ARG A CA 1
ATOM 788 C C . ARG A 1 103 ? 7.707 1.719 -11.126 1.00 90.81 103 ARG A C 1
ATOM 790 O O . ARG A 1 103 ? 8.371 2.276 -11.993 1.00 90.81 103 ARG A O 1
ATOM 797 N N . TYR A 1 104 ? 7.244 2.368 -10.060 1.00 87.50 104 TYR A N 1
ATOM 798 C CA . TYR A 1 104 ? 7.388 3.810 -9.862 1.00 87.50 104 TYR A CA 1
ATOM 799 C C . TYR A 1 104 ? 8.798 4.190 -9.439 1.00 87.50 104 TYR A C 1
ATOM 801 O O . TYR A 1 104 ? 9.386 3.527 -8.576 1.00 87.50 104 TYR A O 1
ATOM 809 N N . LEU A 1 105 ? 9.334 5.269 -10.011 1.00 83.62 105 LEU A N 1
ATOM 810 C CA . LEU A 1 105 ? 10.561 5.877 -9.508 1.00 83.62 105 LEU A CA 1
ATOM 811 C C . LEU A 1 105 ? 10.344 6.304 -8.045 1.00 83.62 105 LEU A C 1
ATOM 813 O O . LEU A 1 105 ? 9.279 6.797 -7.673 1.00 83.62 105 LEU A O 1
ATOM 817 N N . GLY A 1 106 ? 11.347 6.065 -7.198 1.00 78.25 106 GLY A N 1
ATOM 818 C CA . GLY A 1 106 ? 11.237 6.336 -5.764 1.00 78.25 106 GLY A CA 1
ATOM 819 C C . GLY A 1 106 ? 10.886 7.801 -5.494 1.00 78.25 106 GLY A C 1
ATOM 820 O O . GLY A 1 106 ? 11.520 8.696 -6.048 1.00 78.25 106 GLY A O 1
ATOM 821 N N . GLY A 1 107 ? 9.869 8.036 -4.663 1.00 74.81 107 GLY A N 1
ATOM 822 C CA . GLY A 1 107 ? 9.422 9.379 -4.291 1.00 74.81 107 GLY A CA 1
ATOM 823 C C . GLY A 1 107 ? 8.575 10.111 -5.335 1.00 74.81 107 GLY A C 1
ATOM 824 O O . GLY A 1 107 ? 8.096 11.195 -5.022 1.00 74.81 107 GLY A O 1
ATOM 825 N N . THR A 1 108 ? 8.348 9.549 -6.529 1.00 79.31 108 THR A N 1
ATOM 826 C CA . THR A 1 108 ? 7.594 10.210 -7.610 1.00 79.31 108 THR A CA 1
ATOM 827 C C . THR A 1 108 ? 6.343 9.424 -8.013 1.00 79.31 108 THR A C 1
ATOM 829 O O . THR A 1 108 ? 6.051 8.350 -7.480 1.00 79.31 108 THR A O 1
ATOM 832 N N . ASP A 1 109 ? 5.578 9.977 -8.947 1.00 75.94 109 ASP A N 1
ATOM 833 C CA . ASP A 1 109 ? 4.407 9.394 -9.604 1.00 75.94 109 ASP A CA 1
ATOM 834 C C . ASP A 1 109 ? 4.724 8.794 -10.984 1.00 75.94 109 ASP A C 1
ATOM 836 O O . ASP A 1 109 ? 3.843 8.246 -11.638 1.00 75.94 109 ASP A O 1
ATOM 840 N N . ARG A 1 110 ? 5.988 8.841 -11.422 1.00 81.81 110 ARG A N 1
ATOM 841 C CA . ARG A 1 110 ? 6.387 8.393 -12.760 1.00 81.81 110 ARG A CA 1
ATOM 842 C C . ARG A 1 110 ? 6.714 6.909 -12.796 1.00 81.81 110 ARG A C 1
ATOM 844 O O . ARG A 1 110 ? 7.487 6.407 -11.976 1.00 81.81 110 ARG A O 1
ATOM 851 N N . LEU A 1 111 ? 6.184 6.217 -13.799 1.00 84.31 111 LEU A N 1
ATOM 852 C CA . LEU A 1 111 ? 6.505 4.820 -14.080 1.00 84.31 111 LEU A CA 1
ATOM 853 C C . LEU A 1 111 ? 7.851 4.686 -14.800 1.00 84.31 111 LEU A C 1
ATOM 855 O O . LEU A 1 111 ? 8.192 5.469 -15.686 1.00 84.31 111 LEU A O 1
ATOM 859 N N . ARG A 1 112 ? 8.604 3.636 -14.467 1.00 85.19 112 ARG A N 1
ATOM 860 C CA . ARG A 1 112 ? 9.748 3.208 -15.273 1.00 85.19 112 ARG A CA 1
ATOM 861 C C . ARG A 1 112 ? 9.260 2.544 -16.559 1.00 85.19 112 ARG A C 1
ATOM 863 O O . ARG A 1 112 ? 8.348 1.711 -16.546 1.00 85.19 112 ARG A O 1
ATOM 870 N N . CYS A 1 113 ? 9.919 2.878 -17.664 1.00 86.06 113 CYS A N 1
ATOM 871 C CA . CYS A 1 113 ? 9.701 2.205 -18.938 1.00 86.06 113 CYS A CA 1
ATOM 872 C C . CYS A 1 113 ? 10.306 0.797 -18.885 1.00 86.06 113 CYS A C 1
ATOM 874 O O . CYS A 1 113 ? 11.498 0.660 -18.606 1.00 86.06 113 CYS A O 1
ATOM 876 N N . ASN A 1 114 ? 9.479 -0.227 -19.117 1.00 84.25 114 ASN A N 1
ATOM 877 C CA . ASN A 1 114 ? 9.869 -1.642 -19.160 1.00 84.25 114 ASN A CA 1
ATOM 878 C C . ASN A 1 114 ? 10.783 -2.088 -18.010 1.00 84.25 114 ASN A C 1
ATOM 880 O O . ASN A 1 114 ? 11.669 -2.911 -18.206 1.00 84.25 114 ASN A O 1
ATOM 884 N N . ALA A 1 115 ? 10.601 -1.543 -16.808 1.00 89.19 115 ALA A N 1
ATOM 885 C CA . ALA A 1 115 ? 11.441 -1.894 -15.674 1.00 89.19 115 ALA A CA 1
ATOM 886 C C . ALA A 1 115 ? 10.667 -1.884 -14.360 1.00 89.19 115 ALA A C 1
ATOM 888 O O . ALA A 1 115 ? 9.654 -1.193 -14.207 1.00 89.19 115 ALA A O 1
ATOM 889 N N . PHE A 1 116 ? 11.173 -2.654 -13.406 1.00 91.38 116 PHE A N 1
ATOM 890 C CA . PHE A 1 116 ? 10.614 -2.790 -12.069 1.00 91.38 116 PHE A CA 1
ATOM 891 C C . PHE A 1 116 ? 11.731 -2.991 -11.042 1.00 91.38 116 PHE A C 1
ATOM 893 O O . PHE A 1 116 ? 12.890 -3.208 -11.386 1.00 91.38 116 PHE A O 1
ATOM 900 N N . GLU A 1 117 ? 11.382 -2.887 -9.769 1.00 93.75 117 GLU A N 1
ATOM 901 C CA . GLU A 1 117 ? 12.270 -3.136 -8.639 1.00 93.75 117 GLU A CA 1
ATOM 902 C C . GLU A 1 117 ? 11.506 -3.941 -7.585 1.00 93.75 117 GLU A C 1
ATOM 904 O O . GLU A 1 117 ? 10.328 -3.670 -7.333 1.00 93.75 117 GLU A O 1
ATOM 909 N N . VAL A 1 118 ? 12.179 -4.910 -6.965 1.00 94.56 118 VAL A N 1
ATOM 910 C CA . VAL A 1 118 ? 11.671 -5.657 -5.810 1.00 94.56 118 VAL A CA 1
ATOM 911 C C . VAL A 1 118 ? 12.518 -5.298 -4.600 1.00 94.56 118 VAL A C 1
ATOM 913 O O . VAL A 1 118 ? 13.745 -5.394 -4.639 1.00 94.56 118 VAL A O 1
ATOM 916 N N . ARG A 1 119 ? 11.859 -4.887 -3.522 1.00 93.44 119 ARG A N 1
ATOM 917 C CA . ARG A 1 119 ? 12.483 -4.584 -2.233 1.00 93.44 119 ARG A CA 1
ATOM 918 C C . ARG A 1 119 ? 11.963 -5.549 -1.184 1.00 93.44 119 ARG A C 1
ATOM 920 O O . ARG A 1 119 ? 10.794 -5.924 -1.234 1.00 93.44 119 ARG A O 1
ATOM 927 N N . ASP A 1 120 ? 12.813 -5.955 -0.252 1.00 92.94 120 ASP A N 1
ATOM 928 C CA . ASP A 1 120 ? 12.368 -6.748 0.891 1.00 92.94 120 ASP A CA 1
ATOM 929 C C . ASP A 1 120 ? 11.391 -5.952 1.773 1.00 92.94 120 ASP A C 1
ATOM 931 O O . ASP A 1 120 ? 11.221 -4.738 1.625 1.00 92.94 120 ASP A O 1
ATOM 935 N N . ALA A 1 121 ? 10.746 -6.639 2.714 1.00 92.50 121 ALA A N 1
ATOM 936 C CA . ALA A 1 121 ? 9.769 -6.020 3.603 1.00 92.50 121 ALA A CA 1
ATOM 937 C C . ALA A 1 121 ? 10.354 -4.911 4.500 1.00 92.50 121 ALA A C 1
ATOM 939 O O . ALA A 1 121 ? 9.595 -4.108 5.032 1.00 92.50 121 ALA A O 1
ATOM 940 N N . THR A 1 122 ? 11.682 -4.865 4.678 1.00 88.44 122 THR A N 1
ATOM 941 C CA . THR A 1 122 ? 12.371 -3.833 5.473 1.00 88.44 122 THR A CA 1
ATOM 942 C C . THR A 1 122 ? 12.816 -2.630 4.639 1.00 88.44 122 THR A C 1
ATOM 944 O O . THR A 1 122 ? 13.199 -1.605 5.191 1.00 88.44 122 THR A O 1
ATOM 947 N N . GLY A 1 123 ? 12.816 -2.748 3.310 1.00 85.25 123 GLY A N 1
ATOM 948 C CA . GLY A 1 123 ? 13.410 -1.777 2.398 1.00 85.25 123 GLY A CA 1
ATOM 949 C C . GLY A 1 123 ? 14.946 -1.765 2.372 1.00 85.25 123 GLY A C 1
ATOM 950 O O . GLY A 1 123 ? 15.510 -1.011 1.577 1.00 85.25 123 GLY A O 1
ATOM 951 N N . ASN A 1 124 ? 15.627 -2.583 3.186 1.00 86.88 124 ASN A N 1
ATOM 952 C CA . ASN A 1 124 ? 17.091 -2.616 3.276 1.00 86.88 124 ASN A CA 1
ATOM 953 C C . ASN A 1 124 ? 17.730 -3.386 2.116 1.00 86.88 124 ASN A C 1
ATOM 955 O O . ASN A 1 124 ? 18.838 -3.058 1.688 1.00 86.88 124 ASN A O 1
ATOM 959 N N . SER A 1 125 ? 17.037 -4.400 1.593 1.00 89.94 125 SER A N 1
ATOM 960 C CA . SER A 1 125 ? 17.506 -5.196 0.457 1.00 89.94 125 SER A CA 1
ATOM 961 C C . SER A 1 125 ? 16.660 -4.904 -0.777 1.00 89.94 125 SER A C 1
ATOM 963 O O . SER A 1 125 ? 15.435 -4.880 -0.718 1.00 89.94 125 SER A O 1
ATOM 965 N N . SER A 1 126 ? 17.315 -4.704 -1.920 1.00 90.75 126 SER A N 1
ATOM 966 C CA . SER A 1 126 ? 16.663 -4.436 -3.208 1.00 90.75 126 SER A CA 1
ATOM 967 C C . SER A 1 126 ? 17.315 -5.230 -4.331 1.00 90.75 126 SER A C 1
ATOM 969 O O . SER A 1 126 ? 18.533 -5.411 -4.322 1.00 90.75 126 SER A O 1
ATOM 971 N N . SER A 1 127 ? 16.534 -5.638 -5.331 1.00 90.94 127 SER A N 1
ATOM 972 C CA . SER A 1 127 ? 17.032 -6.268 -6.562 1.00 90.94 127 SER A CA 1
ATOM 973 C C . SER A 1 127 ? 17.864 -5.319 -7.414 1.00 90.94 127 SER A C 1
ATOM 975 O O . SER A 1 127 ? 18.501 -5.751 -8.367 1.00 90.94 127 SER A O 1
ATOM 977 N N . GLY A 1 128 ? 17.822 -4.020 -7.109 1.00 89.75 128 GLY A N 1
ATOM 978 C CA . GLY A 1 128 ? 18.105 -2.993 -8.095 1.00 89.75 128 GLY A CA 1
ATOM 979 C C . GLY A 1 128 ? 16.992 -2.933 -9.142 1.00 89.75 128 GLY A C 1
ATOM 980 O O . GLY A 1 128 ? 16.020 -3.694 -9.110 1.00 89.75 128 GLY A O 1
ATOM 981 N N . VAL A 1 129 ? 17.118 -1.990 -10.070 1.00 91.31 129 VAL A N 1
ATOM 982 C CA . VAL A 1 129 ? 16.156 -1.844 -11.166 1.00 91.31 129 VAL A CA 1
ATOM 983 C C . VAL A 1 129 ? 16.430 -2.920 -12.214 1.00 91.31 129 VAL A C 1
ATOM 985 O O . VAL A 1 129 ? 17.496 -2.941 -12.824 1.00 91.31 129 VAL A O 1
ATOM 988 N N . ILE A 1 130 ? 15.449 -3.790 -12.440 1.00 91.00 130 ILE A N 1
ATOM 989 C CA . ILE A 1 130 ? 15.486 -4.827 -13.470 1.00 91.00 130 ILE A CA 1
ATOM 990 C C . ILE A 1 130 ? 14.818 -4.275 -14.724 1.00 91.00 130 ILE A C 1
ATOM 992 O O . ILE A 1 130 ? 13.635 -3.927 -14.706 1.00 91.00 130 ILE A O 1
ATOM 996 N N . HIS A 1 131 ? 15.574 -4.218 -15.817 1.00 92.31 131 HIS A N 1
ATOM 997 C CA . HIS A 1 131 ? 15.075 -3.828 -17.130 1.00 92.31 131 HIS A CA 1
ATOM 998 C C . HIS A 1 131 ? 14.650 -5.060 -17.929 1.00 92.31 131 HIS A C 1
ATOM 1000 O O . HIS A 1 131 ? 15.384 -6.039 -18.037 1.00 92.31 131 HIS A O 1
ATOM 1006 N N . CYS A 1 132 ? 13.456 -4.995 -18.500 1.00 87.12 132 CYS A N 1
ATOM 1007 C CA . CYS A 1 132 ? 12.899 -5.989 -19.402 1.00 87.12 132 CYS A CA 1
ATOM 1008 C C . CYS A 1 132 ? 13.084 -5.535 -20.852 1.00 87.12 132 CYS A C 1
ATOM 1010 O O . CYS A 1 132 ? 13.072 -4.339 -21.144 1.00 87.12 132 CYS A O 1
ATOM 1012 N N . ALA A 1 133 ? 13.227 -6.497 -21.763 1.00 88.06 133 ALA A N 1
ATOM 1013 C CA . ALA A 1 133 ? 13.380 -6.211 -23.188 1.00 88.06 133 ALA A CA 1
ATOM 1014 C C . ALA A 1 133 ? 12.128 -5.542 -23.786 1.00 88.06 133 ALA A C 1
ATOM 1016 O O . ALA A 1 133 ? 12.237 -4.640 -24.615 1.00 88.06 133 ALA A O 1
ATOM 1017 N N . ASP A 1 134 ? 10.946 -5.956 -23.330 1.00 84.94 134 ASP A N 1
ATOM 1018 C CA . ASP A 1 134 ? 9.653 -5.491 -23.819 1.00 84.94 134 ASP A CA 1
ATOM 1019 C C . ASP A 1 134 ? 8.583 -5.512 -22.711 1.00 84.94 134 ASP A C 1
ATOM 1021 O O . ASP A 1 134 ? 8.802 -6.003 -21.595 1.00 84.94 134 ASP A O 1
ATOM 1025 N N . ALA A 1 135 ? 7.417 -4.947 -23.030 1.00 83.50 135 ALA A N 1
ATOM 1026 C CA . ALA A 1 135 ? 6.287 -4.845 -22.113 1.00 83.50 135 ALA A CA 1
ATOM 1027 C C . ALA A 1 135 ? 5.699 -6.215 -21.735 1.00 83.50 135 ALA A C 1
ATOM 1029 O O . ALA A 1 135 ? 5.267 -6.397 -20.600 1.00 83.50 135 ALA A O 1
ATOM 1030 N N . TYR A 1 136 ? 5.727 -7.193 -22.645 1.00 85.19 136 TYR A N 1
ATOM 1031 C CA . TYR A 1 136 ? 5.220 -8.540 -22.378 1.00 85.19 136 TYR A CA 1
ATOM 1032 C C . TYR A 1 136 ? 6.061 -9.243 -21.308 1.00 85.19 136 TYR A C 1
ATOM 1034 O O . TYR A 1 136 ? 5.535 -9.765 -20.323 1.00 85.19 136 TYR A O 1
ATOM 1042 N N . SER A 1 137 ? 7.383 -9.183 -21.461 1.00 87.06 137 SER A N 1
ATOM 1043 C CA . SER A 1 137 ? 8.352 -9.696 -20.499 1.00 87.06 137 SER A CA 1
ATOM 1044 C C . SER A 1 137 ? 8.160 -9.026 -19.143 1.00 87.06 137 SER A C 1
ATOM 1046 O O . SER A 1 137 ? 8.055 -9.718 -18.133 1.00 87.06 137 SER A O 1
ATOM 1048 N N . LEU A 1 138 ? 8.036 -7.693 -19.115 1.00 85.88 138 LEU A N 1
ATOM 1049 C CA . LEU A 1 138 ? 7.750 -6.945 -17.889 1.00 85.88 138 LEU A CA 1
ATOM 1050 C C . LEU A 1 138 ? 6.479 -7.455 -17.197 1.00 85.88 138 LEU A C 1
ATOM 1052 O O . LEU A 1 138 ? 6.523 -7.773 -16.010 1.00 85.88 138 LEU A O 1
ATOM 1056 N N . THR A 1 139 ? 5.365 -7.554 -17.922 1.00 85.81 139 THR A N 1
ATOM 1057 C CA . THR A 1 139 ? 4.085 -8.021 -17.372 1.00 85.81 139 THR A CA 1
ATOM 1058 C C . THR A 1 139 ? 4.193 -9.444 -16.834 1.00 85.81 139 THR A C 1
ATOM 1060 O O . THR A 1 139 ? 3.725 -9.716 -15.729 1.00 85.81 139 THR A O 1
ATOM 1063 N N . SER A 1 140 ? 4.866 -10.341 -17.560 1.00 84.69 140 SER A N 1
ATOM 1064 C CA . SER A 1 140 ? 5.088 -11.723 -17.127 1.00 84.69 140 SER A CA 1
ATOM 1065 C C . SER A 1 140 ? 5.920 -11.801 -15.843 1.00 84.69 140 SER A C 1
ATOM 1067 O O . SER A 1 140 ? 5.565 -12.543 -14.926 1.00 84.69 140 SER A O 1
ATOM 1069 N N . TRP A 1 141 ? 7.012 -11.034 -15.755 1.00 92.06 141 TRP A N 1
ATOM 1070 C CA . TRP A 1 141 ? 7.863 -10.977 -14.563 1.00 92.06 141 TRP A CA 1
ATOM 1071 C C . TRP A 1 141 ? 7.111 -10.423 -13.358 1.00 92.06 141 TRP A C 1
ATOM 1073 O O . TRP A 1 141 ? 7.103 -11.048 -12.298 1.00 92.06 141 TRP A O 1
ATOM 1083 N N . VAL A 1 142 ? 6.442 -9.280 -13.531 1.00 88.06 142 VAL A N 1
ATOM 1084 C CA . VAL A 1 142 ? 5.663 -8.637 -12.469 1.00 88.06 142 VAL A CA 1
ATOM 1085 C C . VAL A 1 142 ? 4.579 -9.578 -11.961 1.00 88.06 142 VAL A C 1
ATOM 1087 O O . VAL A 1 142 ? 4.501 -9.802 -10.758 1.00 88.06 142 VAL A O 1
ATOM 1090 N N . LYS A 1 143 ? 3.804 -10.195 -12.861 1.00 86.56 143 LYS A N 1
ATOM 1091 C CA . LYS A 1 143 ? 2.757 -11.149 -12.486 1.00 86.56 143 LYS A CA 1
ATOM 1092 C C . LYS A 1 143 ? 3.316 -12.323 -11.684 1.00 86.56 143 LYS A C 1
ATOM 1094 O O . LYS A 1 143 ? 2.813 -12.605 -10.603 1.00 86.56 143 LYS A O 1
ATOM 1099 N N . CYS A 1 144 ? 4.359 -12.978 -12.191 1.00 91.06 144 CYS A N 1
ATOM 1100 C CA . CYS A 1 144 ? 4.949 -14.150 -11.544 1.00 91.06 144 CYS A CA 1
ATOM 1101 C C . CYS A 1 144 ? 5.433 -13.832 -10.120 1.00 91.06 144 CYS A C 1
ATOM 1103 O O . CYS A 1 144 ? 5.124 -14.556 -9.175 1.00 91.06 144 CYS A O 1
ATOM 1105 N N . ILE A 1 145 ? 6.142 -12.714 -9.947 1.00 91.00 145 ILE A N 1
ATOM 1106 C CA . ILE A 1 145 ? 6.658 -12.304 -8.637 1.00 91.00 145 ILE A CA 1
ATOM 1107 C C . ILE A 1 145 ? 5.510 -11.900 -7.703 1.00 91.00 145 ILE A C 1
ATOM 1109 O O . ILE A 1 145 ? 5.498 -12.312 -6.545 1.00 91.00 145 ILE A O 1
ATOM 1113 N N . THR A 1 146 ? 4.531 -11.131 -8.190 1.00 87.50 146 THR A N 1
ATOM 1114 C CA . THR A 1 146 ? 3.351 -10.744 -7.404 1.00 87.50 146 THR A CA 1
ATOM 1115 C C . THR A 1 146 ? 2.578 -11.967 -6.914 1.00 87.50 146 THR A C 1
ATOM 1117 O O . THR A 1 146 ? 2.258 -12.025 -5.729 1.00 87.50 146 THR A O 1
ATOM 1120 N N . ASP A 1 147 ? 2.345 -12.966 -7.767 1.00 85.75 147 ASP A N 1
ATOM 1121 C CA . ASP A 1 147 ? 1.633 -14.194 -7.393 1.00 85.75 147 ASP A CA 1
ATOM 1122 C C . ASP A 1 147 ? 2.373 -14.948 -6.263 1.00 85.75 147 ASP A C 1
ATOM 1124 O O . ASP A 1 147 ? 1.745 -15.412 -5.307 1.00 85.75 147 ASP A O 1
ATOM 1128 N N . VAL A 1 148 ? 3.713 -15.005 -6.306 1.00 93.00 148 VAL A N 1
ATOM 1129 C CA . VAL A 1 148 ? 4.535 -15.609 -5.237 1.00 93.00 148 VAL A CA 1
ATOM 1130 C C . VAL A 1 148 ? 4.439 -14.817 -3.931 1.00 93.00 148 VAL A C 1
ATOM 1132 O O . VAL A 1 148 ? 4.218 -15.413 -2.875 1.00 93.00 148 VAL A O 1
ATOM 1135 N N . ILE A 1 149 ? 4.574 -13.487 -3.983 1.00 91.75 149 ILE A N 1
ATOM 1136 C CA . ILE A 1 149 ? 4.462 -12.615 -2.800 1.00 91.75 149 ILE A CA 1
ATOM 1137 C C . ILE A 1 149 ? 3.088 -12.799 -2.142 1.00 91.75 149 ILE A C 1
ATOM 1139 O O . ILE A 1 149 ? 3.001 -13.011 -0.933 1.00 91.75 149 ILE A O 1
ATOM 1143 N N . LEU A 1 150 ? 2.011 -12.772 -2.931 1.00 89.81 150 LEU A N 1
ATOM 1144 C CA . LEU A 1 150 ? 0.647 -12.948 -2.433 1.00 89.81 150 LEU A CA 1
ATOM 1145 C C . LEU A 1 150 ? 0.436 -14.337 -1.822 1.00 89.81 150 LEU A C 1
ATOM 1147 O O . LEU A 1 150 ? -0.171 -14.450 -0.757 1.00 89.81 150 LEU A O 1
ATOM 1151 N N . GLY A 1 151 ? 0.975 -15.389 -2.446 1.00 89.94 151 GLY A N 1
ATOM 1152 C CA . GLY A 1 151 ? 0.942 -16.746 -1.901 1.00 89.94 151 GLY A CA 1
ATOM 1153 C C . GLY A 1 151 ? 1.596 -16.842 -0.520 1.00 89.94 151 GLY A C 1
ATOM 1154 O O . GLY A 1 151 ? 0.986 -17.366 0.414 1.00 89.94 151 GLY A O 1
ATOM 1155 N N . LEU A 1 152 ? 2.800 -16.280 -0.369 1.00 92.88 152 LEU A N 1
ATOM 1156 C CA . LEU A 1 152 ? 3.526 -16.245 0.906 1.00 92.88 152 LEU A CA 1
ATOM 1157 C C . LEU A 1 152 ? 2.773 -15.438 1.971 1.00 92.88 152 LEU A C 1
ATOM 1159 O O . LEU A 1 152 ? 2.605 -15.910 3.097 1.00 92.88 152 LEU A O 1
ATOM 1163 N N . ASN A 1 153 ? 2.267 -14.258 1.609 1.00 93.00 153 ASN A N 1
ATOM 1164 C CA . ASN A 1 153 ? 1.533 -13.391 2.532 1.00 93.00 153 ASN A CA 1
ATOM 1165 C C . ASN A 1 153 ? 0.241 -14.055 3.015 1.00 93.00 153 ASN A C 1
ATOM 1167 O O . ASN A 1 153 ? -0.071 -13.994 4.198 1.00 93.00 153 ASN A O 1
ATOM 1171 N N . ASN A 1 154 ? -0.489 -14.741 2.132 1.00 91.75 154 ASN A N 1
ATOM 1172 C CA . ASN A 1 154 ? -1.722 -15.439 2.494 1.00 91.75 154 ASN A CA 1
ATOM 1173 C C . ASN A 1 154 ? -1.481 -16.573 3.496 1.00 91.75 154 ASN A C 1
ATOM 1175 O O . ASN A 1 154 ? -2.287 -16.771 4.405 1.00 91.75 154 ASN A O 1
ATOM 1179 N N . VAL A 1 155 ? -0.384 -17.323 3.347 1.00 93.94 155 VAL A N 1
ATOM 1180 C CA . VAL A 1 155 ? 0.009 -18.342 4.333 1.00 93.94 155 VAL A CA 1
ATOM 1181 C C . VAL A 1 155 ? 0.329 -17.678 5.669 1.00 93.94 155 VAL A C 1
ATOM 1183 O O . VAL A 1 155 ? -0.198 -18.100 6.697 1.00 93.94 155 VAL A O 1
ATOM 1186 N N . GLN A 1 156 ? 1.117 -16.603 5.652 1.00 92.62 156 GLN A N 1
ATOM 1187 C CA . GLN A 1 156 ? 1.514 -15.896 6.867 1.00 92.62 156 GLN A CA 1
ATOM 1188 C C . GLN A 1 156 ? 0.319 -15.285 7.614 1.00 92.62 156 GLN A C 1
ATOM 1190 O O . GLN A 1 156 ? 0.203 -15.428 8.828 1.00 92.62 156 GLN A O 1
ATOM 1195 N N . ILE A 1 157 ? -0.620 -14.670 6.892 1.00 92.06 157 ILE A N 1
ATOM 1196 C CA . ILE A 1 157 ? -1.845 -14.100 7.465 1.00 92.06 157 ILE A CA 1
ATOM 1197 C C . ILE A 1 157 ? -2.693 -15.189 8.136 1.00 92.06 157 ILE A C 1
ATOM 1199 O O . ILE A 1 157 ? -3.194 -14.975 9.239 1.00 92.06 157 ILE A O 1
ATOM 1203 N N . LYS A 1 158 ? -2.823 -16.370 7.517 1.00 92.81 158 LYS A N 1
ATOM 1204 C CA . LYS A 1 158 ? -3.550 -17.505 8.113 1.00 92.81 158 LYS A CA 1
ATOM 1205 C C . LYS A 1 158 ? -2.898 -17.991 9.407 1.00 92.81 158 LYS A C 1
ATOM 1207 O O . LYS A 1 158 ? -3.616 -18.282 10.360 1.00 92.81 158 LYS A O 1
ATOM 1212 N N . LEU A 1 159 ? -1.566 -18.047 9.453 1.00 93.88 159 LEU A N 1
ATOM 1213 C CA . LEU A 1 159 ? -0.836 -18.392 10.675 1.00 93.88 159 LEU A CA 1
ATOM 1214 C C . LEU A 1 159 ? -1.115 -17.369 11.784 1.00 93.88 159 LEU A C 1
ATOM 1216 O O . LEU A 1 159 ? -1.511 -17.762 12.877 1.00 93.88 159 LEU A O 1
ATOM 1220 N N . TRP A 1 160 ? -1.052 -16.067 11.487 1.00 92.69 160 TRP A N 1
ATOM 1221 C CA . TRP A 1 160 ? -1.384 -15.025 12.468 1.00 92.69 160 TRP A CA 1
ATOM 1222 C C . TRP A 1 160 ? -2.829 -15.087 12.970 1.00 92.69 160 TRP A C 1
ATOM 1224 O O . TRP A 1 160 ? -3.079 -14.854 14.155 1.00 92.69 160 TRP A O 1
ATOM 1234 N N . MET A 1 161 ? -3.796 -15.399 12.102 1.00 92.00 161 MET A N 1
ATOM 1235 C CA . MET A 1 161 ? -5.186 -15.600 12.530 1.00 92.00 161 MET A CA 1
ATOM 1236 C C . MET A 1 161 ? -5.301 -16.775 13.503 1.00 92.00 161 MET A C 1
ATOM 1238 O O . MET A 1 161 ? -5.996 -16.670 14.511 1.00 92.00 161 MET A O 1
ATOM 1242 N N . GLN A 1 162 ? -4.609 -17.883 13.222 1.00 93.12 162 GLN A N 1
ATOM 1243 C CA . GLN A 1 162 ? -4.621 -19.072 14.071 1.00 93.12 162 GLN A CA 1
ATOM 1244 C C . GLN A 1 162 ? -3.936 -18.823 15.421 1.00 93.12 162 GLN A C 1
ATOM 1246 O O . GLN A 1 162 ? -4.439 -19.266 16.450 1.00 93.12 162 GLN A O 1
ATOM 1251 N N . GLU A 1 163 ? -2.810 -18.112 15.424 1.00 89.50 163 GLU A N 1
ATOM 1252 C CA . GLU A 1 163 ? -2.046 -17.795 16.634 1.00 89.50 163 GLU A CA 1
ATOM 1253 C C . GLU A 1 163 ? -2.772 -16.794 17.532 1.00 89.50 163 GLU A C 1
ATOM 1255 O O . GLU A 1 163 ? -2.783 -16.944 18.752 1.00 89.50 163 GLU A O 1
ATOM 1260 N N . THR A 1 164 ? -3.377 -15.763 16.939 1.00 86.69 164 THR A N 1
ATOM 1261 C CA . THR A 1 164 ? -3.961 -14.656 17.706 1.00 86.69 164 THR A CA 1
ATOM 1262 C C . THR A 1 164 ? -5.459 -14.801 17.960 1.00 86.69 164 THR A C 1
ATOM 1264 O O . THR A 1 164 ? -5.995 -14.087 18.801 1.00 86.69 164 THR A O 1
ATOM 1267 N N . GLY A 1 165 ? -6.154 -15.676 17.227 1.00 88.81 165 GLY A N 1
ATOM 1268 C CA . GLY A 1 165 ? -7.612 -15.822 17.292 1.00 88.81 165 GLY A CA 1
ATOM 1269 C C . GLY A 1 165 ? -8.398 -14.634 16.719 1.00 88.81 165 GLY A C 1
ATOM 1270 O O . GLY A 1 165 ? -9.620 -14.595 16.840 1.00 88.81 165 GLY A O 1
ATOM 1271 N N . HIS A 1 166 ? -7.721 -13.662 16.101 1.00 88.19 166 HIS A N 1
ATOM 1272 C CA . HIS A 1 166 ? -8.345 -12.494 15.484 1.00 88.19 166 HIS A CA 1
ATOM 1273 C C . HIS A 1 166 ? -8.432 -12.652 13.965 1.00 88.19 166 HIS A C 1
ATOM 1275 O O . HIS A 1 166 ? -7.465 -13.049 13.317 1.00 88.19 166 HIS A O 1
ATOM 1281 N N . GLU A 1 167 ? -9.561 -12.252 13.381 1.00 92.88 167 GLU A N 1
ATOM 1282 C CA . GLU A 1 167 ? -9.712 -12.181 11.926 1.00 92.88 167 GLU A CA 1
ATOM 1283 C C . GLU A 1 167 ? -8.844 -11.055 11.342 1.00 92.88 167 GLU A C 1
ATOM 1285 O O . GLU A 1 167 ? -8.862 -9.923 11.831 1.00 92.88 167 GLU A O 1
ATOM 1290 N N . ILE A 1 168 ? -8.081 -11.361 10.289 1.00 93.44 168 ILE A N 1
ATOM 1291 C CA . ILE A 1 168 ? -7.239 -10.404 9.556 1.00 93.44 168 ILE A CA 1
ATOM 1292 C C . ILE A 1 168 ? -7.731 -10.333 8.108 1.00 93.44 168 ILE A C 1
ATOM 1294 O O . ILE A 1 168 ? -7.464 -11.212 7.300 1.00 93.44 168 ILE A O 1
ATOM 1298 N N . TYR A 1 169 ? -8.449 -9.282 7.743 1.00 90.94 169 TYR A N 1
ATOM 1299 C CA . TYR A 1 169 ? -9.061 -9.192 6.416 1.00 90.94 169 TYR A CA 1
ATOM 1300 C C . TYR A 1 169 ? -8.069 -8.789 5.323 1.00 90.94 169 TYR A C 1
ATOM 1302 O O . TYR A 1 169 ? -8.256 -9.137 4.161 1.00 90.94 169 TYR A O 1
ATOM 1310 N N . TYR A 1 170 ? -7.028 -8.034 5.678 1.00 92.00 170 TYR A N 1
ATOM 1311 C CA . TYR A 1 170 ? -6.064 -7.510 4.714 1.00 92.00 170 TYR A CA 1
ATOM 1312 C C . TYR A 1 170 ? -4.766 -7.100 5.405 1.00 92.00 170 TYR A C 1
ATOM 1314 O O . TYR A 1 170 ? -4.806 -6.541 6.499 1.00 92.00 170 TYR A O 1
ATOM 1322 N N . VAL A 1 171 ? -3.634 -7.323 4.736 1.00 93.31 171 VAL A N 1
ATOM 1323 C CA . VAL A 1 171 ? -2.325 -6.737 5.055 1.00 93.31 171 VAL A CA 1
ATOM 1324 C C . VAL A 1 171 ? -1.631 -6.451 3.730 1.00 93.31 171 VAL A C 1
ATOM 1326 O O . VAL A 1 171 ? -1.445 -7.367 2.928 1.00 93.31 171 VAL A O 1
ATOM 1329 N N . GLY A 1 172 ? -1.232 -5.207 3.482 1.00 92.62 172 GLY A N 1
ATOM 1330 C CA . GLY A 1 172 ? -0.563 -4.882 2.230 1.00 92.62 172 GLY A CA 1
ATOM 1331 C C . GLY A 1 172 ? 0.044 -3.492 2.173 1.00 92.62 172 GLY A C 1
ATOM 1332 O O . GLY A 1 172 ? -0.313 -2.587 2.931 1.00 92.62 172 GLY A O 1
ATOM 1333 N N . TRP A 1 173 ? 0.972 -3.342 1.233 1.00 93.44 173 TRP A N 1
ATOM 1334 C CA . TRP A 1 173 ? 1.659 -2.089 0.967 1.00 93.44 173 TRP A CA 1
ATOM 1335 C C . TRP A 1 173 ? 0.745 -1.072 0.285 1.00 93.44 173 TRP A C 1
ATOM 1337 O O . TRP A 1 173 ? 0.044 -1.368 -0.688 1.00 93.44 173 TRP A O 1
ATOM 1347 N N . VAL A 1 174 ? 0.837 0.163 0.753 1.00 92.31 174 VAL A N 1
ATOM 1348 C CA . VAL A 1 174 ? 0.280 1.357 0.132 1.00 92.31 174 VAL A CA 1
ATOM 1349 C C . VAL A 1 174 ? 1.363 2.411 0.013 1.00 92.31 174 VAL A C 1
ATOM 1351 O O . VAL A 1 174 ? 2.285 2.476 0.814 1.00 92.31 174 VAL A O 1
ATOM 1354 N N . TRP A 1 175 ? 1.261 3.252 -0.997 1.00 89.31 175 TRP A N 1
ATOM 1355 C CA . TRP A 1 175 ? 2.028 4.478 -1.085 1.00 89.31 175 TRP A CA 1
ATOM 1356 C C . TRP A 1 175 ? 1.213 5.580 -0.439 1.00 89.31 175 TRP A C 1
ATOM 1358 O O . TRP A 1 175 ? 0.052 5.732 -0.789 1.00 89.31 175 TRP A O 1
ATOM 1368 N N . GLU A 1 176 ? 1.794 6.345 0.472 1.00 89.00 176 GLU A N 1
ATOM 1369 C CA . GLU A 1 176 ? 1.212 7.570 1.010 1.00 89.00 176 GLU A CA 1
ATOM 1370 C C . GLU A 1 176 ? 1.856 8.778 0.331 1.00 89.00 176 GLU A C 1
ATOM 1372 O O . GLU A 1 176 ? 3.083 8.878 0.257 1.00 89.00 176 GLU A O 1
ATOM 1377 N N . GLY A 1 177 ? 1.024 9.698 -0.151 1.00 83.31 177 GLY A N 1
ATOM 1378 C CA . GLY A 1 177 ? 1.461 10.993 -0.650 1.00 83.31 177 GLY A CA 1
ATOM 1379 C C . GLY A 1 177 ? 1.531 11.988 0.501 1.00 83.31 177 GLY A C 1
ATOM 1380 O O . GLY A 1 177 ? 0.496 12.337 1.073 1.00 83.31 177 GLY A O 1
ATOM 1381 N N . ASN A 1 178 ? 2.731 12.465 0.839 1.00 68.31 178 ASN A N 1
ATOM 1382 C CA . ASN A 1 178 ? 2.896 13.477 1.880 1.00 68.31 178 ASN A CA 1
ATOM 1383 C C . ASN A 1 178 ? 2.468 14.852 1.347 1.00 68.31 178 ASN A C 1
ATOM 1385 O O . ASN A 1 178 ? 3.172 15.459 0.540 1.00 68.31 178 ASN A O 1
ATOM 1389 N N . SER A 1 179 ? 1.327 15.361 1.813 1.00 55.19 179 SER A N 1
ATOM 1390 C CA . SER A 1 179 ? 0.939 16.761 1.625 1.00 55.19 179 SER A CA 1
ATOM 1391 C C . SER A 1 179 ? 1.472 17.600 2.786 1.00 55.19 179 SER A C 1
ATOM 1393 O O . SER A 1 179 ? 0.699 18.145 3.581 1.00 55.19 179 SER A O 1
ATOM 1395 N N . GLU A 1 180 ? 2.788 17.664 2.954 1.00 48.91 180 GLU A N 1
ATOM 1396 C CA . GLU A 1 180 ? 3.351 18.558 3.956 1.00 48.91 180 GLU A CA 1
ATOM 1397 C C . GLU A 1 180 ? 2.983 19.994 3.570 1.00 48.91 180 GLU A C 1
ATOM 1399 O O . GLU A 1 180 ? 3.348 20.499 2.507 1.00 48.91 180 GLU A O 1
ATOM 1404 N N . LYS A 1 181 ? 2.194 20.650 4.429 1.00 46.03 181 LYS A N 1
ATOM 1405 C CA . LYS A 1 181 ? 1.878 22.074 4.319 1.00 46.03 181 LYS A CA 1
ATOM 1406 C C . LYS A 1 181 ? 3.123 22.877 4.698 1.00 46.03 181 LYS A C 1
ATOM 1408 O O . LYS A 1 181 ? 3.160 23.478 5.769 1.00 46.03 181 LYS A O 1
ATOM 1413 N N . SER A 1 182 ? 4.148 22.904 3.849 1.00 36.50 182 SER A N 1
ATOM 1414 C CA . SER A 1 182 ? 5.098 24.014 3.917 1.00 36.50 182 SER A CA 1
ATOM 1415 C C . SER A 1 182 ? 4.342 25.264 3.462 1.00 36.50 182 SER A C 1
ATOM 1417 O O . SER A 1 182 ? 3.750 25.250 2.385 1.00 36.50 182 SER A O 1
ATOM 1419 N N . GLY A 1 183 ? 4.264 26.285 4.319 1.00 37.56 183 GLY A N 1
ATOM 1420 C CA . GLY A 1 183 ? 3.427 27.473 4.114 1.00 37.56 183 GLY A CA 1
ATOM 1421 C C . GLY A 1 183 ? 3.577 28.142 2.743 1.00 37.56 183 GLY A C 1
ATOM 1422 O O . GLY A 1 183 ? 4.625 28.021 2.124 1.00 37.56 183 GLY A O 1
ATOM 1423 N N . ASP A 1 184 ? 2.509 28.824 2.306 1.00 40.41 184 ASP A N 1
ATOM 1424 C CA . ASP A 1 184 ? 2.313 29.714 1.136 1.00 40.41 184 ASP A CA 1
ATOM 1425 C C . ASP A 1 184 ? 2.931 29.356 -0.232 1.00 40.41 184 ASP A C 1
ATOM 1427 O O . ASP A 1 184 ? 2.672 30.034 -1.225 1.00 40.41 184 ASP A O 1
ATOM 1431 N N . ILE A 1 185 ? 3.650 28.244 -0.347 1.00 41.19 185 ILE A N 1
ATOM 1432 C CA . ILE A 1 185 ? 4.131 27.655 -1.589 1.00 41.19 185 ILE A CA 1
ATOM 1433 C C . ILE A 1 185 ? 3.859 26.159 -1.461 1.00 41.19 185 ILE A C 1
ATOM 1435 O O . ILE A 1 185 ? 4.573 25.434 -0.769 1.00 41.19 185 ILE A O 1
ATOM 1439 N N . ALA A 1 186 ? 2.788 25.702 -2.112 1.00 42.78 186 ALA A N 1
ATOM 1440 C CA . ALA A 1 186 ? 2.566 24.282 -2.336 1.00 42.78 186 ALA A CA 1
ATOM 1441 C C . ALA A 1 186 ? 3.835 23.711 -2.985 1.00 42.78 186 ALA A C 1
ATOM 1443 O O . ALA A 1 186 ? 4.185 24.128 -4.089 1.00 42.78 186 ALA A O 1
ATOM 1444 N N . GLN A 1 187 ? 4.548 22.812 -2.299 1.00 46.91 187 GLN A N 1
ATOM 1445 C CA . GLN A 1 187 ? 5.654 22.093 -2.931 1.00 46.91 187 GLN A CA 1
ATOM 1446 C C . GLN A 1 187 ? 5.079 21.373 -4.159 1.00 46.91 187 GLN A C 1
ATOM 1448 O O . GLN A 1 187 ? 4.123 20.608 -4.007 1.00 46.91 187 GLN A O 1
ATOM 1453 N N . PRO A 1 188 ? 5.589 21.627 -5.375 1.00 48.50 188 PRO A N 1
ATOM 1454 C CA . PRO A 1 188 ? 4.944 21.148 -6.593 1.00 48.50 188 PRO A CA 1
ATOM 1455 C C . PRO A 1 188 ? 5.063 19.633 -6.818 1.00 48.50 188 PRO A C 1
ATOM 1457 O O . PRO A 1 188 ? 4.465 19.128 -7.764 1.00 48.50 188 PRO A O 1
ATOM 1460 N N . TRP A 1 189 ? 5.796 18.893 -5.977 1.00 55.84 189 TRP A N 1
ATOM 1461 C CA . TRP A 1 189 ? 5.933 17.440 -6.081 1.00 55.84 189 TRP A CA 1
ATOM 1462 C C . TRP A 1 189 ? 5.424 16.744 -4.811 1.00 55.84 189 TRP A C 1
ATOM 1464 O O . TRP A 1 189 ? 6.002 16.841 -3.729 1.00 55.84 189 TRP A O 1
ATOM 1474 N N . LEU A 1 190 ? 4.321 16.010 -4.949 1.00 63.53 190 LEU A N 1
ATOM 1475 C CA . LEU A 1 190 ? 3.850 15.075 -3.933 1.00 63.53 190 LEU A CA 1
ATOM 1476 C C . LEU A 1 190 ? 4.920 13.988 -3.757 1.00 63.53 190 LEU A C 1
ATOM 1478 O O . LEU A 1 190 ? 5.215 13.257 -4.701 1.00 63.53 190 LEU A O 1
ATOM 1482 N N . THR A 1 191 ? 5.531 13.894 -2.573 1.00 78.06 191 THR A N 1
ATOM 1483 C CA . THR A 1 191 ? 6.512 12.831 -2.306 1.00 78.06 191 THR A CA 1
ATOM 1484 C C . THR A 1 191 ? 5.782 11.592 -1.813 1.00 78.06 191 THR A C 1
ATOM 1486 O O . THR A 1 191 ? 5.053 11.648 -0.820 1.00 78.06 191 THR A O 1
ATOM 1489 N N . TRP A 1 192 ? 5.988 10.477 -2.508 1.00 84.19 192 TRP A N 1
ATOM 1490 C CA . TRP A 1 192 ? 5.360 9.200 -2.184 1.00 84.19 192 TRP A CA 1
ATOM 1491 C C . TRP A 1 192 ? 6.284 8.301 -1.374 1.00 84.19 192 TRP A C 1
ATOM 1493 O O . TRP A 1 192 ? 7.409 8.018 -1.791 1.00 84.19 192 TRP A O 1
ATOM 1503 N N . ARG A 1 193 ? 5.780 7.789 -0.251 1.00 87.50 193 ARG A N 1
ATOM 1504 C CA . ARG A 1 193 ? 6.495 6.834 0.606 1.00 87.50 193 ARG A CA 1
ATOM 1505 C C . ARG A 1 193 ? 5.676 5.563 0.837 1.00 87.50 193 ARG A C 1
ATOM 1507 O O . ARG A 1 193 ? 4.453 5.660 0.912 1.00 87.50 193 ARG A O 1
ATOM 1514 N N . PRO A 1 194 ? 6.302 4.382 0.922 1.00 90.88 194 PRO A N 1
ATOM 1515 C CA . PRO A 1 194 ? 5.580 3.150 1.189 1.00 90.88 194 PRO A CA 1
ATOM 1516 C C . PRO A 1 194 ? 5.173 3.071 2.667 1.00 90.88 194 PRO A C 1
ATOM 1518 O O . PRO A 1 194 ? 5.874 3.560 3.549 1.00 90.88 194 PRO A O 1
ATOM 1521 N N . LYS A 1 195 ? 4.025 2.453 2.914 1.00 91.94 195 LYS A N 1
ATOM 1522 C CA . LYS A 1 195 ? 3.400 2.201 4.211 1.00 91.94 195 LYS A CA 1
ATOM 1523 C C . LYS A 1 195 ? 2.661 0.879 4.165 1.00 91.94 195 LYS A C 1
ATOM 1525 O O . LYS A 1 195 ? 2.274 0.428 3.091 1.00 91.94 195 LYS A O 1
ATOM 1530 N N . VAL A 1 196 ? 2.401 0.283 5.318 1.00 93.19 196 VAL A N 1
ATOM 1531 C CA . VAL A 1 196 ? 1.561 -0.910 5.419 1.00 93.19 196 VAL A CA 1
ATOM 1532 C C . VAL A 1 196 ? 0.227 -0.545 6.043 1.00 93.19 196 VAL A C 1
ATOM 1534 O O . VAL A 1 196 ? 0.170 0.060 7.113 1.00 93.19 196 VAL A O 1
ATOM 1537 N N . LEU A 1 197 ? -0.849 -0.951 5.370 1.00 93.69 197 LEU A N 1
ATOM 1538 C CA . LEU A 1 197 ? -2.184 -0.990 5.948 1.00 93.69 197 LEU A CA 1
ATOM 1539 C C . LEU A 1 197 ? -2.553 -2.425 6.275 1.00 93.69 197 LEU A C 1
ATOM 1541 O O . LEU A 1 197 ? -2.361 -3.323 5.452 1.00 93.69 197 LEU A O 1
ATOM 1545 N N . ALA A 1 198 ? -3.147 -2.622 7.446 1.00 93.56 198 ALA A N 1
ATOM 1546 C CA . ALA A 1 198 ? -3.768 -3.886 7.794 1.00 93.56 198 ALA A CA 1
ATOM 1547 C C . ALA A 1 198 ? -5.137 -3.693 8.446 1.00 93.56 198 ALA A C 1
ATOM 1549 O O . ALA A 1 198 ? -5.328 -2.809 9.275 1.00 93.56 198 ALA A O 1
ATOM 1550 N N . PHE A 1 199 ? -6.085 -4.551 8.086 1.00 93.06 199 PHE A N 1
ATOM 1551 C CA . PHE A 1 199 ? -7.400 -4.635 8.713 1.00 93.06 199 PHE A CA 1
ATOM 1552 C C . PHE A 1 199 ? -7.447 -5.901 9.555 1.00 93.06 199 PHE A C 1
ATOM 1554 O O . PHE A 1 199 ? -7.391 -7.007 9.015 1.00 93.06 199 PHE A O 1
ATOM 1561 N N . ARG A 1 200 ? -7.545 -5.741 10.875 1.00 92.50 200 ARG A N 1
ATOM 1562 C CA . ARG A 1 200 ? -7.587 -6.848 11.835 1.00 92.50 200 ARG A CA 1
ATOM 1563 C C . ARG A 1 200 ? -8.660 -6.577 12.882 1.00 92.50 200 ARG A C 1
ATOM 1565 O O . ARG A 1 200 ? -8.598 -5.587 13.613 1.00 92.50 200 ARG A O 1
ATOM 1572 N N . GLY A 1 201 ? -9.652 -7.461 12.945 1.00 91.19 201 GLY A N 1
ATOM 1573 C CA . GLY A 1 201 ? -10.866 -7.268 13.732 1.00 91.19 201 GLY A CA 1
ATOM 1574 C C . GLY A 1 201 ? -11.539 -5.933 13.403 1.00 91.19 201 GLY A C 1
ATOM 1575 O O . GLY A 1 201 ? -11.781 -5.610 12.243 1.00 91.19 201 GLY A O 1
ATOM 1576 N N . SER A 1 202 ? -11.810 -5.131 14.430 1.00 91.44 202 SER A N 1
ATOM 1577 C CA . SER A 1 202 ? -12.431 -3.807 14.311 1.00 91.44 202 SER A CA 1
ATOM 1578 C C . SER A 1 202 ? -11.434 -2.657 14.129 1.00 91.44 202 SER A C 1
ATOM 1580 O O . SER A 1 202 ? -11.837 -1.494 14.206 1.00 91.44 202 SER A O 1
ATOM 1582 N N . ASN A 1 203 ? -10.153 -2.950 13.881 1.00 92.75 203 ASN A N 1
ATOM 1583 C CA . ASN A 1 203 ? -9.084 -1.956 13.822 1.00 92.75 203 ASN A CA 1
ATOM 1584 C C . ASN A 1 203 ? -8.382 -1.924 12.457 1.00 92.75 203 ASN A C 1
ATOM 1586 O O . ASN A 1 203 ? -8.113 -2.952 11.831 1.00 92.75 203 ASN A O 1
ATOM 1590 N N . LEU A 1 204 ? -8.060 -0.706 12.033 1.00 92.75 204 LEU A N 1
ATOM 1591 C CA . LEU A 1 204 ? -7.128 -0.385 10.969 1.00 92.75 204 LEU A CA 1
ATOM 1592 C C . LEU A 1 204 ? -5.761 -0.104 11.594 1.00 92.75 204 LEU A C 1
ATOM 1594 O O . LEU A 1 204 ? -5.636 0.758 12.461 1.00 92.75 204 LEU A O 1
ATOM 1598 N N . TYR A 1 205 ? -4.746 -0.805 11.116 1.00 93.19 205 TYR A N 1
ATOM 1599 C CA . TYR A 1 205 ? -3.353 -0.621 11.489 1.00 93.19 205 TYR A CA 1
ATOM 1600 C C . TYR A 1 205 ? -2.638 0.120 10.367 1.00 93.19 205 TYR A C 1
ATOM 1602 O O . TYR A 1 205 ? -2.751 -0.258 9.198 1.00 93.19 205 TYR A O 1
ATOM 1610 N N . TYR A 1 206 ? -1.892 1.153 10.736 1.00 91.81 206 TYR A N 1
ATOM 1611 C CA . TYR A 1 206 ? -1.095 1.973 9.840 1.00 91.81 206 TYR A CA 1
ATOM 1612 C C . TYR A 1 206 ? 0.365 1.962 10.293 1.00 91.81 206 TYR A C 1
ATOM 1614 O O . TYR A 1 206 ? 0.719 2.533 11.324 1.00 91.81 206 TYR A O 1
ATOM 1622 N N . MET A 1 207 ? 1.212 1.251 9.551 1.00 92.25 207 MET A N 1
ATOM 1623 C CA . MET A 1 207 ? 2.546 0.838 10.000 1.00 92.25 207 MET A CA 1
ATOM 1624 C C . MET A 1 207 ? 3.620 1.188 8.966 1.00 92.25 207 MET A C 1
ATOM 1626 O O . MET A 1 207 ? 3.332 1.369 7.782 1.00 92.25 207 MET A O 1
ATOM 1630 N N . GLU A 1 208 ? 4.875 1.286 9.409 1.00 90.62 208 GLU A N 1
ATOM 1631 C CA . GLU A 1 208 ? 6.028 1.414 8.501 1.00 90.62 208 GLU A CA 1
ATOM 1632 C C . GLU A 1 208 ? 6.361 0.080 7.821 1.00 90.62 208 GLU A C 1
ATOM 1634 O O . GLU A 1 208 ? 6.649 0.045 6.629 1.00 90.62 208 GLU A O 1
ATOM 1639 N N . TYR A 1 209 ? 6.249 -1.016 8.573 1.00 91.69 209 TYR A N 1
ATOM 1640 C CA . TYR A 1 209 ? 6.586 -2.366 8.139 1.00 91.69 209 TYR A CA 1
ATOM 1641 C C . TYR A 1 209 ? 5.429 -3.334 8.432 1.00 91.69 209 TYR A C 1
ATOM 1643 O O . TYR A 1 209 ? 4.596 -3.050 9.298 1.00 91.69 209 TYR A O 1
ATOM 1651 N N . PRO A 1 210 ? 5.344 -4.472 7.723 1.00 91.94 210 PRO A N 1
ATOM 1652 C CA . PRO A 1 210 ? 4.392 -5.528 8.051 1.00 91.94 210 PRO A CA 1
ATOM 1653 C C . PRO A 1 210 ? 4.635 -6.085 9.464 1.00 91.94 210 PRO A C 1
ATOM 1655 O O . PRO A 1 210 ? 5.783 -6.095 9.911 1.00 91.94 210 PRO A O 1
ATOM 1658 N N . PRO A 1 211 ? 3.603 -6.612 10.149 1.00 89.88 211 PRO A N 1
ATOM 1659 C CA . PRO A 1 211 ? 3.783 -7.251 11.452 1.00 89.88 211 PRO A CA 1
ATOM 1660 C C . PRO A 1 211 ? 4.853 -8.351 11.406 1.00 89.88 211 PRO A C 1
ATOM 1662 O O . PRO A 1 211 ? 4.942 -9.098 10.432 1.00 89.88 211 PRO A O 1
ATOM 1665 N N . GLY A 1 212 ? 5.679 -8.443 12.448 1.00 84.38 212 GLY A N 1
ATOM 1666 C CA . GLY A 1 212 ? 6.803 -9.385 12.525 1.00 84.38 212 GLY A CA 1
ATOM 1667 C C . GLY A 1 212 ? 8.055 -8.931 11.762 1.00 84.38 212 GLY A C 1
ATOM 1668 O O . GLY A 1 212 ? 9.104 -9.566 11.867 1.00 84.38 212 GLY A O 1
ATOM 1669 N N . VAL A 1 213 ? 7.982 -7.816 11.029 1.00 80.94 213 VAL A N 1
ATOM 1670 C CA . VAL A 1 213 ? 9.126 -7.156 10.396 1.00 80.94 213 VAL A CA 1
ATOM 1671 C C . VAL A 1 213 ? 9.386 -5.845 11.133 1.00 80.94 213 VAL A C 1
ATOM 1673 O O . VAL A 1 213 ? 8.616 -4.898 11.041 1.00 80.94 213 VAL A O 1
ATOM 1676 N N . GLY A 1 214 ? 10.470 -5.780 11.907 1.00 74.56 214 GLY A N 1
ATOM 1677 C CA . GLY A 1 214 ? 10.838 -4.600 12.704 1.00 74.56 214 GLY A CA 1
ATOM 1678 C C . GLY A 1 214 ? 9.990 -4.387 13.967 1.00 74.56 214 GLY A C 1
ATOM 1679 O O . GLY A 1 214 ? 10.541 -4.032 15.006 1.00 74.56 214 GLY A O 1
ATOM 1680 N N . SER A 1 215 ? 8.680 -4.638 13.912 1.00 74.69 215 SER A N 1
ATOM 1681 C CA . SER A 1 215 ? 7.778 -4.641 15.066 1.00 74.69 215 SER A CA 1
ATOM 1682 C C . SER A 1 215 ? 6.551 -5.522 14.802 1.00 74.69 215 SER A C 1
ATOM 1684 O O . SER A 1 215 ? 6.210 -5.807 13.653 1.00 74.69 215 SER A O 1
ATOM 1686 N N . ASP A 1 216 ? 5.891 -5.969 15.867 1.00 85.62 216 ASP A N 1
ATOM 1687 C CA . ASP A 1 216 ? 4.621 -6.687 15.774 1.00 85.62 216 ASP A CA 1
ATOM 1688 C C . ASP A 1 216 ? 3.463 -5.714 15.481 1.00 85.62 216 ASP A C 1
ATOM 1690 O O . ASP A 1 216 ? 3.655 -4.561 15.097 1.00 85.62 216 ASP A O 1
ATOM 1694 N N . TRP A 1 217 ? 2.226 -6.165 15.677 1.00 85.62 217 TRP A N 1
ATOM 1695 C CA . TRP A 1 217 ? 1.006 -5.382 15.460 1.00 85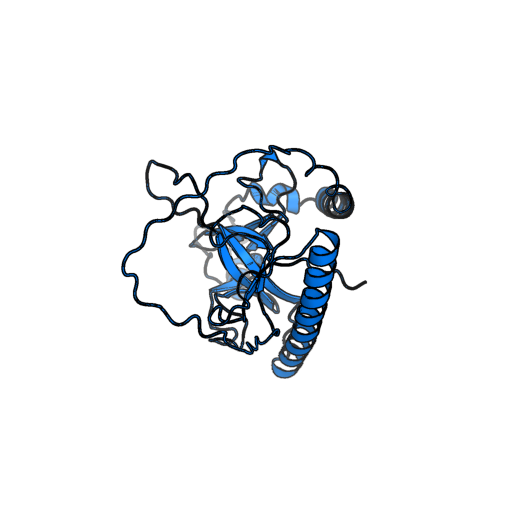.62 217 TRP A CA 1
ATOM 1696 C C . TRP A 1 217 ? 0.941 -4.050 16.228 1.00 85.62 217 TRP A C 1
ATOM 1698 O O . TRP A 1 217 ? 0.114 -3.205 15.906 1.00 85.62 217 TRP A O 1
ATOM 1708 N N . GLU A 1 218 ? 1.784 -3.850 17.238 1.00 80.88 218 GLU A N 1
ATOM 1709 C CA . GLU A 1 218 ? 1.831 -2.629 18.053 1.00 80.88 218 GLU A CA 1
ATOM 1710 C C . GLU A 1 218 ? 2.801 -1.568 17.504 1.00 80.88 218 GLU A C 1
ATOM 1712 O O . GLU A 1 218 ? 2.885 -0.467 18.040 1.00 80.88 218 GLU A O 1
ATOM 1717 N N . GLY A 1 219 ? 3.524 -1.867 16.421 1.00 77.38 219 GLY A N 1
ATOM 1718 C CA . GLY A 1 219 ? 4.565 -1.003 15.861 1.00 77.38 219 GLY A CA 1
ATOM 1719 C C . GLY A 1 219 ? 4.091 0.218 15.073 1.00 77.38 219 GLY A C 1
ATOM 1720 O O . GLY A 1 219 ? 4.918 0.909 14.477 1.00 77.38 219 GLY A O 1
ATOM 1721 N N . GLY A 1 220 ? 2.786 0.480 15.016 1.00 85.75 220 GLY A N 1
ATOM 1722 C CA . GLY A 1 220 ? 2.210 1.570 14.233 1.00 85.75 220 GLY A CA 1
ATOM 1723 C C . GLY A 1 220 ? 0.984 2.197 14.880 1.00 85.75 220 GLY A C 1
ATOM 1724 O O . GLY A 1 220 ? 0.636 1.921 16.026 1.00 85.75 220 GLY A O 1
ATOM 1725 N N . GLU A 1 221 ? 0.322 3.068 14.127 1.00 90.38 221 GLU A N 1
ATOM 1726 C CA . GLU A 1 221 ? -0.893 3.736 14.578 1.00 90.38 221 GLU A CA 1
ATOM 1727 C C . GLU A 1 221 ? -2.101 2.814 14.390 1.00 90.38 221 GLU A C 1
ATOM 1729 O O . GLU A 1 221 ? -2.242 2.147 13.361 1.00 90.38 221 GLU A O 1
ATOM 1734 N N . ILE A 1 222 ? -2.983 2.778 15.389 1.00 91.44 222 ILE A N 1
ATOM 1735 C CA . ILE A 1 222 ? -4.162 1.911 15.404 1.00 91.44 222 ILE A CA 1
ATOM 1736 C C . ILE A 1 222 ? -5.408 2.786 15.481 1.00 91.44 222 ILE A C 1
ATOM 1738 O O . ILE A 1 222 ? -5.567 3.590 16.401 1.00 91.44 222 ILE A O 1
ATOM 1742 N N . PHE A 1 223 ? -6.312 2.603 14.525 1.00 90.81 223 PHE A N 1
ATOM 1743 C CA . PHE A 1 223 ? -7.555 3.355 14.424 1.00 90.81 223 PHE A CA 1
ATOM 1744 C C . PHE A 1 223 ? -8.746 2.399 14.385 1.00 90.81 223 PHE A C 1
ATOM 1746 O O . PHE A 1 223 ? -8.752 1.480 13.566 1.00 90.81 223 PHE A O 1
ATOM 1753 N N . PRO A 1 224 ? -9.802 2.611 15.186 1.00 91.00 224 PRO A N 1
ATOM 1754 C CA . PRO A 1 224 ? -11.032 1.848 15.025 1.00 91.00 224 PRO A CA 1
ATOM 1755 C C . PRO A 1 224 ? -11.592 2.064 13.616 1.00 91.00 224 PRO A C 1
ATOM 1757 O O . PRO A 1 224 ? -11.765 3.211 13.196 1.00 91.00 224 PRO A O 1
ATOM 1760 N N . VAL A 1 225 ? -11.929 0.993 12.894 1.00 89.50 225 VAL A N 1
ATOM 1761 C CA . VAL A 1 225 ? -12.425 1.059 11.505 1.00 89.50 225 VAL A CA 1
ATOM 1762 C C . VAL A 1 225 ? -13.634 1.988 11.390 1.00 89.50 225 VAL A C 1
ATOM 1764 O O . VAL A 1 225 ? -13.731 2.757 10.438 1.00 89.50 225 VAL A O 1
ATOM 1767 N N . ILE A 1 226 ? -14.507 2.012 12.400 1.00 86.50 226 ILE A N 1
ATOM 1768 C CA . ILE A 1 226 ? -15.690 2.887 12.442 1.00 86.50 226 ILE A CA 1
ATOM 1769 C C . ILE A 1 226 ? -15.364 4.390 12.468 1.00 86.50 226 ILE A C 1
ATOM 1771 O O . ILE A 1 226 ? -16.221 5.226 12.189 1.00 86.50 226 ILE A O 1
ATOM 1775 N N . THR A 1 227 ? -14.122 4.743 12.795 1.00 86.81 227 THR A N 1
ATOM 1776 C CA . THR A 1 227 ? -13.612 6.120 12.744 1.00 86.81 227 THR A CA 1
ATOM 1777 C C . THR A 1 227 ? -12.881 6.432 11.440 1.00 86.81 227 THR A C 1
ATOM 1779 O O . THR A 1 227 ? -12.392 7.546 11.269 1.00 86.81 227 THR A O 1
ATOM 1782 N N . THR A 1 228 ? -12.804 5.482 10.509 1.00 87.31 228 THR A N 1
ATOM 1783 C CA . THR A 1 228 ? -12.094 5.633 9.237 1.00 87.31 228 THR A CA 1
ATOM 1784 C C . THR A 1 228 ? -13.075 5.736 8.074 1.00 87.31 228 THR A C 1
ATOM 1786 O O . THR A 1 228 ? -14.119 5.088 8.056 1.00 87.31 228 THR A O 1
ATOM 1789 N N . LEU A 1 229 ? -12.746 6.570 7.090 1.00 87.06 229 LEU A N 1
ATOM 1790 C CA . LEU A 1 229 ? -13.461 6.672 5.824 1.00 87.06 229 LEU A CA 1
ATOM 1791 C C . LEU A 1 229 ? -12.468 6.455 4.691 1.00 87.06 229 LEU A C 1
ATOM 1793 O O . LEU A 1 229 ? -11.513 7.218 4.538 1.00 87.06 229 LEU A O 1
ATOM 1797 N N . LEU A 1 230 ? -12.728 5.428 3.893 1.00 86.88 230 LEU A N 1
ATOM 1798 C CA . LEU A 1 230 ? -11.914 5.051 2.751 1.00 86.88 230 LEU A CA 1
ATOM 1799 C C . LEU A 1 230 ? -12.712 5.344 1.480 1.00 86.88 230 LEU A C 1
ATOM 1801 O O . LEU A 1 230 ? -13.847 4.896 1.329 1.00 86.88 230 LEU A O 1
ATOM 1805 N N . ARG A 1 231 ? -12.141 6.152 0.589 1.00 85.31 231 ARG A N 1
ATOM 1806 C CA . ARG A 1 231 ? -12.794 6.593 -0.648 1.00 85.31 231 ARG A CA 1
ATOM 1807 C C . ARG A 1 231 ? -11.851 6.388 -1.819 1.00 85.31 231 ARG A C 1
ATOM 1809 O O . ARG A 1 231 ? -10.794 7.006 -1.858 1.00 85.31 231 ARG A O 1
ATOM 1816 N N . VAL A 1 232 ? -12.263 5.577 -2.783 1.00 84.81 232 VAL A N 1
ATOM 1817 C CA . VAL A 1 232 ? -11.538 5.397 -4.046 1.00 84.81 232 VAL A CA 1
ATOM 1818 C C . VAL A 1 232 ? -11.680 6.659 -4.903 1.00 84.81 232 VAL A C 1
ATOM 1820 O O . VAL A 1 232 ? -12.740 7.291 -4.908 1.00 84.81 232 VAL A O 1
ATOM 1823 N N . LEU A 1 233 ? -10.599 7.062 -5.569 1.00 81.31 233 LEU A N 1
ATOM 1824 C CA . LEU A 1 233 ? -10.577 8.177 -6.513 1.00 81.31 233 LEU A CA 1
ATOM 1825 C C . LEU A 1 233 ? -10.735 7.611 -7.926 1.00 81.31 233 LEU A C 1
ATOM 1827 O O . LEU A 1 233 ? -9.856 6.902 -8.405 1.00 81.31 233 LEU A O 1
ATOM 1831 N N . ASN A 1 234 ? -11.867 7.912 -8.566 1.00 72.56 234 ASN A N 1
ATOM 1832 C CA . ASN A 1 234 ? -12.255 7.284 -9.837 1.00 72.56 234 ASN A CA 1
ATOM 1833 C C . ASN A 1 234 ? -12.199 8.232 -11.039 1.00 72.56 234 ASN A C 1
ATOM 1835 O O . ASN A 1 234 ? -12.092 7.792 -12.179 1.00 72.56 234 ASN A O 1
ATOM 1839 N N . SER A 1 235 ? -12.332 9.538 -10.814 1.00 68.25 235 SER A N 1
ATOM 1840 C CA . SER A 1 235 ? -12.348 10.526 -11.894 1.00 68.25 235 SER A CA 1
ATOM 1841 C C . SER A 1 235 ? -10.963 11.118 -12.093 1.00 68.25 235 SER A C 1
ATOM 1843 O O . SER A 1 235 ? -10.388 11.603 -11.122 1.00 68.25 235 SER A O 1
ATOM 1845 N N . ALA A 1 236 ? -10.484 11.197 -13.339 1.00 64.81 236 ALA A N 1
ATOM 1846 C CA . ALA A 1 236 ? -9.189 11.795 -13.690 1.00 64.81 236 ALA A CA 1
ATOM 1847 C C . ALA A 1 236 ? -8.968 13.198 -13.085 1.00 64.81 236 ALA A C 1
ATOM 1849 O O . ALA A 1 236 ? -7.854 13.540 -12.714 1.00 64.81 236 ALA A O 1
ATOM 1850 N N . SER A 1 237 ? -10.034 13.983 -12.893 1.00 68.62 237 SER A N 1
ATOM 1851 C CA . SER A 1 237 ? -9.987 15.302 -12.242 1.00 68.62 237 SER A CA 1
ATOM 1852 C C . SER A 1 237 ? -9.670 15.278 -10.738 1.00 68.62 237 SER A C 1
ATOM 1854 O O . SER A 1 237 ? -9.386 16.322 -10.159 1.00 68.62 237 SER A O 1
ATOM 1856 N N . GLU A 1 238 ? -9.767 14.122 -10.079 1.00 69.62 238 GLU A N 1
ATOM 1857 C CA . GLU A 1 238 ? -9.424 13.931 -8.660 1.00 69.62 238 GLU A CA 1
ATOM 1858 C C . GLU A 1 238 ? -7.995 13.399 -8.457 1.00 69.62 238 GLU A C 1
ATOM 1860 O O . GLU A 1 238 ? -7.450 13.466 -7.341 1.00 69.62 238 GLU A O 1
ATOM 1865 N N . HIS A 1 239 ? -7.378 12.892 -9.528 1.00 67.31 239 HIS A N 1
ATOM 1866 C CA . HIS A 1 239 ? -5.972 12.520 -9.533 1.00 67.31 239 HIS A CA 1
ATOM 1867 C C . HIS A 1 239 ? -5.134 13.797 -9.518 1.00 67.31 239 HIS A C 1
ATOM 1869 O O . HIS A 1 239 ? -5.361 14.726 -10.287 1.00 67.31 239 HIS A O 1
ATOM 1875 N N . LEU A 1 240 ? -4.189 13.857 -8.583 1.00 67.19 240 LEU A N 1
ATOM 1876 C CA . LEU A 1 240 ? -3.195 14.930 -8.549 1.00 67.19 240 LEU A CA 1
ATOM 1877 C C . LEU A 1 240 ? -1.969 14.570 -9.395 1.00 67.19 240 LEU A C 1
ATOM 1879 O O . LEU A 1 240 ? -1.116 15.425 -9.603 1.00 67.19 240 LEU A O 1
ATOM 1883 N N . ASP A 1 241 ? -1.869 13.309 -9.821 1.00 72.06 241 ASP A N 1
ATOM 1884 C CA . ASP A 1 241 ? -0.677 12.716 -10.403 1.00 72.06 241 ASP A CA 1
ATOM 1885 C C . ASP A 1 241 ? -1.008 11.465 -11.239 1.00 72.06 241 ASP A C 1
ATOM 1887 O O . ASP A 1 241 ? -2.171 11.070 -11.366 1.00 72.06 241 ASP A O 1
ATOM 1891 N N . GLU A 1 242 ? 0.016 10.839 -11.820 1.00 74.50 242 GLU A N 1
ATOM 1892 C CA . GLU A 1 242 ? -0.131 9.679 -12.714 1.00 74.50 242 GLU A CA 1
ATOM 1893 C C . GLU A 1 242 ? -0.316 8.338 -11.975 1.00 74.50 242 GLU A C 1
ATOM 1895 O O . GLU A 1 242 ? -0.331 7.267 -12.597 1.00 74.50 242 GLU A O 1
ATOM 1900 N N . ARG A 1 243 ? -0.458 8.345 -10.639 1.00 79.25 243 ARG A N 1
ATOM 1901 C CA . ARG A 1 243 ? -0.627 7.099 -9.890 1.00 79.25 243 ARG A CA 1
ATOM 1902 C C . ARG A 1 243 ? -2.012 6.503 -10.082 1.00 79.25 243 ARG A C 1
ATOM 1904 O O . ARG A 1 243 ? -3.045 7.177 -10.071 1.00 79.25 243 ARG A O 1
ATOM 1911 N N . GLN A 1 244 ? -2.002 5.186 -10.224 1.00 79.56 244 GLN A N 1
ATOM 1912 C CA . GLN A 1 244 ? -3.197 4.370 -10.366 1.00 79.56 244 GLN A CA 1
ATOM 1913 C C . GLN A 1 244 ? -3.670 3.870 -8.996 1.00 79.56 244 GLN A C 1
ATOM 1915 O O . GLN A 1 244 ? -2.904 3.831 -8.032 1.00 79.56 244 GLN A O 1
ATOM 1920 N N . HIS A 1 245 ? -4.943 3.473 -8.918 1.00 81.00 245 HIS A N 1
ATOM 1921 C CA . HIS A 1 245 ? -5.563 2.896 -7.712 1.00 81.00 245 HIS A CA 1
ATOM 1922 C C . HIS A 1 245 ? -5.455 3.798 -6.476 1.00 81.00 245 HIS A C 1
ATOM 1924 O O . HIS A 1 245 ? -5.222 3.338 -5.353 1.00 81.00 245 HIS A O 1
ATOM 1930 N N . CYS A 1 246 ? -5.609 5.100 -6.703 1.00 85.38 246 CYS A N 1
ATOM 1931 C CA . CYS A 1 246 ? -5.566 6.098 -5.654 1.00 85.38 246 CYS A CA 1
ATOM 1932 C C . CYS A 1 246 ? -6.860 6.091 -4.837 1.00 85.38 246 CYS A C 1
ATOM 1934 O O . CYS A 1 246 ? -7.966 5.952 -5.356 1.00 85.38 246 CYS A O 1
ATOM 1936 N N . PHE A 1 247 ? -6.721 6.294 -3.538 1.00 88.12 247 PHE A N 1
ATOM 1937 C CA . PHE A 1 247 ? -7.820 6.428 -2.603 1.00 88.12 247 PHE A CA 1
ATOM 1938 C C . PHE A 1 247 ? -7.430 7.380 -1.473 1.00 88.12 247 PHE A C 1
ATOM 1940 O O . PHE A 1 247 ? -6.261 7.695 -1.255 1.00 88.12 247 PHE A O 1
ATOM 1947 N N . THR A 1 248 ? -8.416 7.879 -0.745 1.00 86.88 248 THR A N 1
ATOM 1948 C CA . THR A 1 248 ? -8.201 8.707 0.441 1.00 86.88 248 THR A CA 1
ATOM 1949 C C . THR A 1 248 ? -8.599 7.926 1.674 1.00 86.88 248 THR A C 1
ATOM 1951 O O . THR A 1 248 ? -9.674 7.325 1.687 1.00 86.88 248 THR A O 1
ATOM 1954 N N . LEU A 1 249 ? -7.768 7.990 2.708 1.00 88.06 249 LEU A N 1
ATOM 1955 C CA . LEU A 1 249 ? -8.097 7.556 4.057 1.00 88.06 249 LEU A CA 1
ATOM 1956 C C . LEU A 1 249 ? -8.252 8.792 4.930 1.00 88.06 249 LEU A C 1
ATOM 1958 O O . LEU A 1 249 ? -7.310 9.554 5.146 1.00 88.06 249 LEU A O 1
ATOM 1962 N N . GLN A 1 250 ? -9.459 8.984 5.436 1.00 85.69 250 GLN A N 1
ATOM 1963 C CA . GLN A 1 250 ? -9.754 10.016 6.409 1.00 85.69 250 GLN A CA 1
ATOM 1964 C C . GLN A 1 250 ? -10.000 9.370 7.766 1.00 85.69 250 GLN A C 1
ATOM 1966 O O . GLN A 1 250 ? -10.804 8.448 7.884 1.00 85.69 250 GLN A O 1
ATOM 1971 N N . ILE A 1 251 ? -9.339 9.895 8.792 1.00 84.44 251 ILE A N 1
ATOM 1972 C CA . ILE A 1 251 ? -9.451 9.412 10.166 1.00 84.44 251 ILE A CA 1
ATOM 1973 C C . ILE A 1 251 ? -10.197 10.476 10.974 1.00 84.44 251 ILE A C 1
ATOM 1975 O O . ILE A 1 251 ? -9.815 11.648 11.021 1.00 84.44 251 ILE A O 1
ATOM 1979 N N . ALA A 1 252 ? -11.320 10.088 11.569 1.00 78.19 252 ALA A N 1
ATOM 1980 C CA . ALA A 1 252 ? -12.256 10.958 12.275 1.00 78.19 252 ALA A CA 1
ATOM 1981 C C . ALA A 1 252 ? -11.988 11.011 13.791 1.00 78.19 252 ALA A C 1
ATOM 1983 O O . ALA A 1 252 ? -12.925 11.039 14.587 1.00 78.19 252 ALA A O 1
ATOM 1984 N N . THR A 1 253 ? -10.718 11.048 14.196 1.00 68.12 253 THR A N 1
ATOM 1985 C CA . THR A 1 253 ? -10.293 11.214 15.596 1.00 68.12 253 THR A CA 1
ATOM 1986 C C . THR A 1 253 ? -10.040 12.696 15.930 1.00 68.12 253 THR A C 1
ATOM 1988 O O . THR A 1 253 ? -10.255 13.588 15.100 1.00 68.12 253 THR A O 1
ATOM 1991 N N . GLU A 1 254 ? -9.636 13.002 17.172 1.00 57.22 254 GLU A N 1
ATOM 1992 C CA . GLU A 1 254 ? -9.326 14.380 17.601 1.00 57.22 254 GLU A CA 1
ATOM 1993 C C . GLU A 1 254 ? -8.206 15.020 16.765 1.00 57.22 254 GLU A C 1
ATOM 1995 O O . GLU A 1 254 ? -8.236 16.227 16.517 1.00 57.22 254 GLU A O 1
ATOM 2000 N N . GLN A 1 255 ? -7.289 14.195 16.256 1.00 54.34 255 GLN A N 1
ATOM 2001 C CA . GLN A 1 255 ? -6.302 14.534 15.238 1.00 54.34 255 GLN A CA 1
ATOM 2002 C C . GLN A 1 255 ? -6.841 14.077 13.880 1.00 54.34 255 GLN A C 1
ATOM 2004 O O . GLN A 1 255 ? -6.499 13.013 13.379 1.00 54.34 255 GLN A O 1
ATOM 2009 N N . SER A 1 256 ? -7.765 14.849 13.308 1.00 56.56 256 SER A N 1
ATOM 2010 C CA . SER A 1 256 ? -8.362 14.488 12.021 1.00 56.56 256 SER A CA 1
ATOM 2011 C C . SER A 1 256 ? -7.286 14.507 10.926 1.00 56.56 256 SER A C 1
ATOM 2013 O O . SER A 1 256 ? -6.916 15.579 10.449 1.00 56.56 256 SER A O 1
ATOM 2015 N N . GLY A 1 257 ? -6.791 13.326 10.554 1.00 63.75 257 GLY A N 1
ATOM 2016 C CA . GLY A 1 257 ? -5.826 13.115 9.477 1.00 63.75 257 GLY A CA 1
ATOM 2017 C C . GLY A 1 257 ? -6.525 12.865 8.143 1.00 63.75 257 GLY A C 1
ATOM 2018 O O . GLY A 1 257 ? -7.563 12.196 8.084 1.00 63.75 257 GLY A O 1
ATOM 2019 N N . PHE A 1 258 ? -5.977 13.429 7.069 1.00 71.31 258 PHE A N 1
ATOM 2020 C CA . PHE A 1 258 ? -6.376 13.142 5.694 1.00 71.31 258 PHE A CA 1
ATOM 2021 C C . PHE A 1 258 ? -5.147 12.627 4.955 1.00 71.31 258 PHE A C 1
ATOM 2023 O O . PHE A 1 258 ? -4.198 13.378 4.743 1.00 71.31 258 PHE A O 1
ATOM 2030 N N . HIS A 1 259 ? -5.180 11.356 4.575 1.00 79.75 259 HIS A N 1
ATOM 2031 C CA . HIS A 1 259 ? -4.087 10.680 3.894 1.00 79.75 259 HIS A CA 1
ATOM 2032 C C . HIS A 1 259 ? -4.529 10.355 2.473 1.00 79.75 259 HIS A C 1
ATOM 2034 O O . HIS A 1 259 ? -5.606 9.794 2.252 1.00 79.75 259 HIS A O 1
ATOM 2040 N N . ARG A 1 260 ? -3.699 10.709 1.493 1.00 80.00 260 ARG A N 1
ATOM 2041 C CA . ARG A 1 260 ? -3.864 10.260 0.110 1.00 80.00 260 ARG A CA 1
ATOM 2042 C C . ARG A 1 260 ? -2.970 9.054 -0.095 1.00 80.00 260 ARG A C 1
ATOM 2044 O O . ARG A 1 260 ? -1.783 9.119 0.211 1.00 80.00 260 ARG A O 1
ATOM 2051 N N . MET A 1 261 ? -3.545 7.971 -0.599 1.00 85.06 261 MET A N 1
ATOM 2052 C CA . MET A 1 261 ? -2.849 6.704 -0.739 1.00 85.06 261 MET A CA 1
ATOM 2053 C C . MET A 1 261 ? -3.070 6.077 -2.111 1.00 85.06 261 MET A C 1
ATOM 2055 O O . MET A 1 261 ? -4.034 6.401 -2.797 1.00 85.06 261 MET A O 1
ATOM 2059 N N . ALA A 1 262 ? -2.171 5.186 -2.509 1.00 80.56 262 ALA A N 1
ATOM 2060 C CA . ALA A 1 262 ? -2.285 4.363 -3.707 1.00 80.56 262 ALA A CA 1
ATOM 2061 C C . ALA A 1 262 ? -1.857 2.933 -3.376 1.00 80.56 262 ALA A C 1
ATOM 2063 O O . ALA A 1 262 ? -0.880 2.735 -2.653 1.00 80.56 262 ALA A O 1
ATOM 2064 N N . LEU A 1 263 ? -2.565 1.923 -3.877 1.00 85.12 263 LEU A N 1
ATOM 2065 C CA . LEU A 1 263 ? -2.164 0.529 -3.660 1.00 85.12 263 LEU A CA 1
ATOM 2066 C C . LEU A 1 263 ? -0.811 0.255 -4.336 1.00 85.12 263 LEU A C 1
ATOM 2068 O O . LEU A 1 263 ? -0.583 0.662 -5.474 1.00 85.12 263 LEU A O 1
ATOM 2072 N N . ALA A 1 264 ? 0.111 -0.413 -3.636 1.00 73.38 264 ALA A N 1
ATOM 2073 C CA . ALA A 1 264 ? 1.448 -0.680 -4.176 1.00 73.38 264 ALA A CA 1
ATOM 2074 C C . ALA A 1 264 ? 1.493 -1.881 -5.128 1.00 73.38 264 ALA A C 1
ATOM 2076 O O . ALA A 1 264 ? 2.366 -1.959 -5.987 1.00 73.38 264 ALA A O 1
ATOM 2077 N N . SER A 1 265 ? 0.554 -2.809 -4.974 1.00 62.38 265 SER A N 1
ATOM 2078 C CA . SER A 1 265 ? 0.392 -3.962 -5.849 1.00 62.38 265 SER A CA 1
ATOM 2079 C C . SER A 1 265 ? -1.087 -4.264 -6.013 1.00 62.38 265 SER A C 1
ATOM 2081 O O . SER A 1 265 ? -1.920 -3.848 -5.206 1.00 62.38 265 SER A O 1
ATOM 2083 N N . ASN A 1 266 ? -1.393 -4.953 -7.099 1.00 42.56 266 ASN A N 1
ATOM 2084 C CA . ASN A 1 266 ? -2.743 -5.262 -7.503 1.00 42.56 266 ASN A CA 1
ATOM 2085 C C . ASN A 1 266 ? -3.361 -6.283 -6.527 1.00 42.56 266 ASN A C 1
ATOM 2087 O O . ASN A 1 266 ? -2.788 -7.366 -6.383 1.00 42.56 266 ASN A O 1
ATOM 2091 N N . PRO A 1 267 ? -4.485 -6.001 -5.846 1.00 38.16 267 PRO A N 1
ATOM 2092 C CA . PRO A 1 267 ? -5.197 -7.042 -5.126 1.00 38.16 267 PRO A CA 1
ATOM 2093 C C . PRO A 1 267 ? -5.811 -7.972 -6.173 1.00 38.16 267 PRO A C 1
ATOM 2095 O O . PRO A 1 267 ? -6.863 -7.687 -6.739 1.00 38.16 267 PRO A O 1
ATOM 2098 N N . SER A 1 268 ? -5.143 -9.087 -6.475 1.00 33.41 268 SER A N 1
ATOM 2099 C CA . SER A 1 268 ? -5.788 -10.158 -7.223 1.00 33.41 268 SER A CA 1
ATOM 2100 C C . SER A 1 268 ? -6.949 -10.657 -6.367 1.00 33.41 268 SER A C 1
ATOM 2102 O O . SER A 1 268 ? -6.736 -11.289 -5.328 1.00 33.41 268 SER A O 1
ATOM 2104 N N . HIS A 1 269 ? -8.172 -10.331 -6.770 1.00 29.48 269 HIS A N 1
ATOM 2105 C CA . HIS A 1 269 ? -9.355 -10.935 -6.188 1.00 29.48 269 HIS A CA 1
ATOM 2106 C C . HIS A 1 269 ? -9.241 -12.454 -6.342 1.00 29.48 269 HIS A C 1
ATOM 2108 O O . HIS A 1 269 ? -9.103 -12.974 -7.448 1.00 29.48 269 HIS A O 1
ATOM 2114 N N . SER A 1 270 ? -9.262 -13.153 -5.209 1.00 26.09 270 SER A N 1
ATOM 2115 C CA . SER A 1 270 ? -9.626 -14.561 -5.180 1.00 26.09 270 SER A CA 1
ATOM 2116 C C . SER A 1 270 ? -11.111 -14.635 -5.522 1.00 26.09 270 SER A C 1
ATOM 2118 O O . SER A 1 270 ? -11.943 -14.063 -4.819 1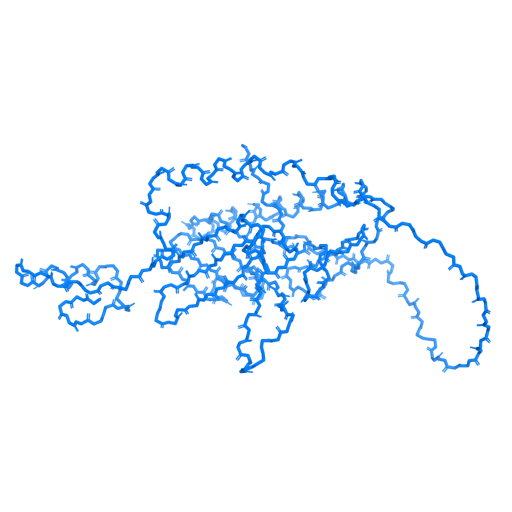.00 26.09 270 SER A O 1
ATOM 2120 N N . THR A 1 271 ? -11.414 -15.265 -6.653 1.00 27.12 271 THR A N 1
ATOM 2121 C CA . THR A 1 271 ? -12.726 -15.866 -6.919 1.00 27.12 271 THR A CA 1
ATOM 2122 C C . THR A 1 271 ? -12.937 -17.076 -6.030 1.00 27.12 271 THR A C 1
ATOM 2124 O O . THR A 1 271 ? -11.954 -17.843 -5.885 1.00 27.12 271 THR A O 1
#

Sequence (271 aa):
MINGRKITNLDHDQAVEYLNVSTPMVTLKLKYFPTAKPFLSPTQQQNLIESNLSNWDAVEEAAGHNNATTGSGANNTTNTATVANECWETEKSIPLMFALLTRYLGGTDRLRCNAFEVRDATGNSSSGVIHCADAYSLTSWVKCITDVILGLNNVQIKLWMQETGHEIYYVGWVWEGNSEKSGDIAQPWLTWRPKVLAFRGSNLYYMEYPPGVGSDWEGGEIFPVITTLLRVLNSASEHLDERQHCFTLQIATEQSGFHRMALASNPSHST

Secondary structure (DSSP, 8-state):
-BTTB--TT--HHHHHHHHHTS-S---B-PPP-GGGGGGG-HHHHHHHHHHHHHTSS--SSS---------------------------S------TT-EEE-BPTBSSPBPTTEEEEE-TTSS-EEEEEEPSSHHHHHHHHHHHHHHHHHHHHHHHHHHHHHH---EEEEEEEEEEE----TTS--SSPEEEEEEEEEETTEEEEESS-TTBSB-TTSSEEEEGGGEEEEE--SGGG-SSS-SSEEEEEE-SSS-EEEEEEESS------

Foldseek 3Di:
DKPPDDCQPPDPVRVVVVVVPDDPDIDDDDDDDVVCVLVPDPVSVVVVVVVVVPVPPPPPPDPDDDDDDDDDDDDDDDDDDDPPPPPPPVDDDADLQQKFKAQDDAFAQDGHDQWIKIAHQQNPDIPPIDHDPHPVRSVVVQVVSVVVNVVNNVVVQVVCCVVVVKDKPDKHKKWWFDQPCPDPDRPLGGTIDIWIWTDIHQKIFIARGAAPPVHHSVRTDIAGNVQKDKAWDDDPVPDSHNAPRWIWIWGNHPPTDIIIIHGSDDPPDDD

pLDDT: mean 71.98, std 20.88, range [26.09, 94.69]

Radius of gyration: 23.82 Å; chains: 1; bounding box: 78×49×66 Å